Protein AF-A0AA37KB44-F1 (afdb_monomer_lite)

Structure (mmCIF, N/CA/C/O backbone):
data_AF-A0AA37KB44-F1
#
_entry.id   AF-A0AA37KB44-F1
#
loop_
_atom_site.group_PDB
_atom_site.id
_atom_site.type_symbol
_atom_site.label_atom_id
_atom_site.label_alt_id
_atom_site.label_comp_id
_atom_site.label_asym_id
_atom_site.label_entity_id
_atom_site.label_seq_id
_atom_site.pdbx_PDB_ins_code
_atom_site.Cartn_x
_atom_site.Cartn_y
_atom_site.Cartn_z
_atom_site.occupancy
_atom_site.B_iso_or_equiv
_atom_site.auth_seq_id
_atom_site.auth_comp_id
_atom_site.auth_asym_id
_atom_site.auth_atom_id
_atom_site.pdbx_PDB_model_num
ATOM 1 N N . MET A 1 1 ? -9.788 -6.651 15.308 1.00 43.28 1 MET A N 1
ATOM 2 C CA . MET A 1 1 ? -9.148 -7.715 16.126 1.00 43.28 1 MET A CA 1
ATOM 3 C C . MET A 1 1 ? -7.906 -7.152 16.813 1.00 43.28 1 MET A C 1
ATOM 5 O O . MET A 1 1 ? -7.557 -6.008 16.525 1.00 43.28 1 MET A O 1
ATOM 9 N N . ASP A 1 2 ? -7.249 -7.902 17.704 1.00 42.91 2 ASP A N 1
ATOM 10 C CA . ASP A 1 2 ? -5.861 -7.582 18.068 1.00 42.91 2 ASP A CA 1
ATOM 11 C C . ASP A 1 2 ? -4.986 -7.701 16.814 1.00 42.91 2 ASP A C 1
ATOM 13 O O . ASP A 1 2 ? -5.210 -8.581 15.979 1.00 42.91 2 ASP A O 1
ATOM 17 N N . LYS A 1 3 ? -4.033 -6.781 16.635 1.00 55.09 3 LYS A N 1
ATOM 18 C CA . LYS A 1 3 ? -3.150 -6.798 15.463 1.00 55.09 3 LYS A CA 1
ATOM 19 C C . LYS A 1 3 ? -2.154 -7.936 15.616 1.00 55.09 3 LYS A C 1
ATOM 21 O O . LYS A 1 3 ? -1.315 -7.883 16.513 1.00 55.09 3 LYS A O 1
ATOM 26 N N . LEU A 1 4 ? -2.217 -8.923 14.725 1.00 68.12 4 LEU A N 1
ATOM 27 C CA . LEU A 1 4 ? -1.163 -9.922 14.640 1.00 68.12 4 LEU A CA 1
ATOM 28 C C . LEU A 1 4 ? 0.017 -9.292 13.897 1.00 68.12 4 LEU A C 1
ATOM 30 O O . LEU A 1 4 ? -0.040 -9.094 12.680 1.00 68.12 4 LEU A O 1
ATOM 34 N N . ILE A 1 5 ? 1.051 -8.941 14.660 1.00 76.19 5 ILE A N 1
ATOM 35 C CA . ILE A 1 5 ? 2.381 -8.656 14.129 1.00 76.19 5 ILE A CA 1
ATOM 36 C C . ILE A 1 5 ? 3.133 -9.985 14.133 1.00 76.19 5 ILE A C 1
ATOM 38 O O . ILE A 1 5 ? 3.300 -10.601 15.185 1.00 76.19 5 ILE A O 1
ATOM 42 N N . GLU A 1 6 ? 3.547 -10.431 12.956 1.00 82.50 6 GLU A N 1
ATOM 43 C CA . GLU A 1 6 ? 4.347 -11.634 12.749 1.00 82.50 6 GLU A CA 1
ATOM 44 C C . GLU A 1 6 ? 5.679 -11.218 12.125 1.00 82.50 6 GLU A C 1
ATOM 46 O O . GLU A 1 6 ? 5.698 -10.560 11.088 1.00 82.50 6 GLU A O 1
ATOM 51 N N . THR A 1 7 ? 6.793 -11.605 12.745 1.00 86.19 7 THR A N 1
ATOM 52 C CA . THR A 1 7 ? 8.121 -11.487 12.134 1.00 86.19 7 THR A CA 1
ATOM 53 C C . THR A 1 7 ? 8.481 -12.838 11.532 1.00 86.19 7 THR A C 1
ATOM 55 O O . THR A 1 7 ? 8.666 -13.812 12.265 1.00 86.19 7 THR A O 1
ATOM 58 N N . ILE A 1 8 ? 8.564 -12.910 10.204 1.00 88.44 8 ILE A N 1
ATOM 59 C CA . ILE A 1 8 ? 8.942 -14.136 9.489 1.00 88.44 8 ILE A CA 1
ATOM 60 C C . ILE A 1 8 ? 10.458 -14.224 9.317 1.00 88.44 8 ILE A C 1
ATOM 62 O O . ILE A 1 8 ? 11.163 -13.219 9.281 1.00 88.44 8 ILE A O 1
ATOM 66 N N . ASN A 1 9 ? 10.986 -15.438 9.186 1.00 89.06 9 ASN A N 1
ATOM 67 C CA . ASN A 1 9 ? 12.394 -15.627 8.872 1.00 89.06 9 ASN A CA 1
ATOM 68 C C . ASN A 1 9 ? 12.677 -15.228 7.413 1.00 89.06 9 ASN A C 1
ATOM 70 O O . ASN A 1 9 ? 11.879 -15.519 6.523 1.00 89.06 9 ASN A O 1
ATOM 74 N N . ILE A 1 10 ? 13.846 -14.640 7.150 1.00 88.12 10 ILE A N 1
ATOM 75 C CA . ILE A 1 10 ? 14.289 -14.249 5.801 1.00 88.12 10 ILE A CA 1
ATOM 76 C C . ILE A 1 10 ? 14.230 -15.404 4.781 1.00 88.12 10 ILE A C 1
ATOM 78 O O . ILE A 1 10 ? 13.874 -15.189 3.628 1.00 88.12 10 ILE A O 1
ATOM 82 N N . ASN A 1 11 ? 14.459 -16.649 5.217 1.00 88.31 11 ASN A N 1
ATOM 83 C CA . ASN A 1 11 ? 14.375 -17.848 4.373 1.00 88.31 11 ASN A CA 1
ATOM 84 C C . ASN A 1 11 ? 12.933 -18.219 3.961 1.00 88.31 11 ASN A C 1
ATOM 86 O O . ASN A 1 11 ? 12.737 -19.120 3.152 1.00 88.31 11 ASN A O 1
ATOM 90 N N . GLN A 1 12 ? 11.914 -17.564 4.529 1.00 88.06 12 GLN A N 1
ATOM 91 C CA . GLN A 1 12 ? 10.510 -17.700 4.123 1.00 88.06 12 GLN A CA 1
ATOM 92 C C . GLN A 1 12 ? 10.119 -16.681 3.038 1.00 88.06 12 GLN A C 1
ATOM 94 O O . GLN A 1 12 ? 9.009 -16.757 2.504 1.00 88.06 12 GLN A O 1
ATOM 99 N N . ILE A 1 13 ? 11.006 -15.735 2.703 1.00 90.38 13 ILE A N 1
ATOM 100 C CA . ILE A 1 13 ? 10.805 -14.785 1.609 1.00 90.38 13 ILE A CA 1
ATOM 101 C C . ILE A 1 13 ? 11.057 -15.507 0.274 1.00 90.38 13 ILE A C 1
ATOM 103 O O . ILE A 1 13 ? 12.150 -16.034 0.059 1.00 90.38 13 ILE A O 1
ATOM 107 N N . PRO A 1 14 ? 10.092 -15.521 -0.664 1.00 90.06 14 PRO A N 1
ATOM 108 C CA . PRO A 1 14 ? 10.199 -16.282 -1.907 1.00 90.06 14 PRO A CA 1
ATOM 109 C C . PRO A 1 14 ? 11.023 -15.528 -2.968 1.00 90.06 14 PRO A C 1
ATOM 111 O O . PRO A 1 14 ? 10.517 -15.199 -4.041 1.00 90.06 14 PRO A O 1
ATOM 114 N N . PHE A 1 15 ? 12.293 -15.218 -2.684 1.00 91.62 15 PHE A N 1
ATOM 115 C CA . PHE A 1 15 ? 13.175 -14.533 -3.644 1.00 91.62 15 PHE A CA 1
ATOM 116 C C . PHE A 1 15 ? 13.353 -15.336 -4.946 1.00 91.62 15 PHE A C 1
ATOM 118 O O . PHE A 1 15 ? 13.380 -14.754 -6.026 1.00 91.62 15 PHE A O 1
ATOM 125 N N . GLU A 1 16 ? 13.350 -16.669 -4.863 1.00 87.56 16 GLU A N 1
ATOM 126 C CA . GLU A 1 16 ? 13.385 -17.595 -6.009 1.00 87.56 16 GLU A CA 1
ATOM 127 C C . GLU A 1 16 ? 12.223 -17.382 -7.004 1.00 87.56 16 GLU A C 1
ATOM 129 O O . GLU A 1 16 ? 12.352 -17.647 -8.201 1.00 87.56 16 GLU A O 1
ATOM 134 N N . ASP A 1 17 ? 11.065 -16.905 -6.532 1.00 86.00 17 ASP A N 1
ATOM 135 C CA . ASP A 1 17 ? 9.921 -16.575 -7.389 1.00 86.00 17 ASP A CA 1
ATOM 136 C C . ASP A 1 17 ? 10.133 -15.267 -8.155 1.00 86.00 17 ASP A C 1
ATOM 138 O O . ASP A 1 17 ? 9.644 -15.146 -9.279 1.00 86.00 17 ASP A O 1
ATOM 142 N N . ILE A 1 18 ? 10.852 -14.308 -7.566 1.00 87.00 18 ILE A N 1
ATOM 143 C CA . ILE A 1 18 ? 11.264 -13.068 -8.232 1.00 87.00 18 ILE A CA 1
ATOM 144 C C . ILE A 1 18 ? 12.369 -13.368 -9.246 1.00 87.00 18 ILE A C 1
ATOM 146 O O . ILE A 1 18 ? 12.231 -12.996 -10.410 1.00 87.00 18 ILE A O 1
ATOM 150 N N . GLU A 1 19 ? 13.394 -14.130 -8.866 1.00 91.88 19 GLU A N 1
ATOM 151 C CA . GLU A 1 19 ? 14.477 -14.531 -9.768 1.00 91.88 19 GLU A CA 1
ATOM 152 C C . GLU A 1 19 ? 13.938 -15.286 -10.989 1.00 91.88 19 GLU A C 1
ATOM 154 O O . GLU A 1 19 ? 14.220 -14.918 -12.128 1.00 91.88 19 GLU A O 1
ATOM 159 N N . ARG A 1 20 ? 13.049 -16.264 -10.781 1.00 89.88 20 ARG A N 1
ATOM 160 C CA . ARG A 1 20 ? 12.453 -17.050 -11.872 1.00 89.88 20 ARG A CA 1
ATOM 161 C C . ARG A 1 20 ? 11.514 -16.255 -12.787 1.00 89.88 20 ARG A C 1
ATOM 163 O O . ARG A 1 20 ? 11.376 -16.618 -13.953 1.00 89.88 20 ARG A O 1
ATOM 170 N N . LYS A 1 21 ? 10.822 -15.226 -12.281 1.00 86.06 21 LYS A N 1
ATOM 171 C CA . LYS A 1 21 ? 9.831 -14.445 -13.058 1.00 86.06 21 LYS A CA 1
ATOM 172 C C . LYS A 1 21 ? 10.397 -13.170 -13.679 1.00 86.06 21 LYS A C 1
ATOM 174 O O . LYS A 1 21 ? 9.857 -12.711 -14.678 1.00 86.06 21 LYS A O 1
ATOM 179 N N . MET A 1 22 ? 11.424 -12.586 -13.068 1.00 86.56 22 MET A N 1
ATOM 180 C CA . MET A 1 22 ? 11.964 -11.268 -13.418 1.00 86.56 22 MET A CA 1
ATOM 181 C C . MET A 1 22 ? 13.465 -11.294 -13.732 1.00 86.56 22 MET A C 1
ATOM 183 O O . MET A 1 22 ? 13.990 -10.301 -14.220 1.00 86.56 22 MET A O 1
ATOM 187 N N . GLY A 1 23 ? 14.177 -12.390 -13.453 1.00 90.50 23 GLY A N 1
ATOM 188 C CA . GLY A 1 23 ? 15.636 -12.450 -13.593 1.00 90.50 23 GLY A CA 1
ATOM 189 C C . GLY A 1 23 ? 16.397 -11.641 -12.536 1.00 90.50 23 GLY A C 1
ATOM 190 O O . GLY A 1 23 ? 17.580 -11.377 -12.721 1.00 90.50 23 GLY A O 1
ATOM 191 N N . VAL A 1 24 ? 15.728 -11.231 -11.451 1.00 92.06 24 VAL A N 1
ATOM 192 C CA . VAL A 1 24 ? 16.322 -10.455 -10.352 1.00 92.06 24 VAL A CA 1
ATOM 193 C C . VAL A 1 24 ? 16.743 -11.417 -9.229 1.00 92.06 24 VAL A C 1
ATOM 195 O O . VAL A 1 24 ? 15.866 -11.971 -8.565 1.00 92.06 24 VAL A O 1
ATOM 198 N N . PRO A 1 25 ? 18.047 -11.647 -9.000 1.00 93.44 25 PRO A N 1
ATOM 199 C CA . PRO A 1 25 ? 18.529 -12.574 -7.983 1.00 93.44 25 PRO A CA 1
ATOM 200 C C . PRO A 1 25 ? 18.308 -12.026 -6.560 1.00 93.44 25 PRO A C 1
ATOM 202 O O . PRO A 1 25 ? 18.218 -10.807 -6.373 1.00 93.44 25 PRO A O 1
ATOM 205 N N . PRO A 1 26 ? 18.316 -12.886 -5.521 1.00 93.19 26 PRO A N 1
ATOM 206 C CA . PRO A 1 26 ? 18.199 -12.459 -4.122 1.00 93.19 26 PRO A CA 1
ATOM 207 C C . PRO A 1 26 ? 19.225 -11.385 -3.717 1.00 93.19 26 PRO A C 1
ATOM 209 O O . PRO A 1 26 ? 18.925 -10.499 -2.917 1.00 93.19 26 PRO A O 1
ATOM 212 N N . SER A 1 27 ? 20.426 -11.414 -4.306 1.00 92.50 27 SER A N 1
ATOM 213 C CA . SER A 1 27 ? 21.495 -10.439 -4.059 1.00 92.50 27 SER A CA 1
ATOM 214 C C . SER A 1 27 ? 21.120 -8.993 -4.400 1.00 92.50 27 SER A C 1
ATOM 216 O O . SER A 1 27 ? 21.675 -8.088 -3.785 1.00 92.50 27 SER A O 1
ATOM 218 N N . ALA A 1 28 ? 20.158 -8.755 -5.301 1.00 90.88 28 ALA A N 1
ATOM 219 C CA . ALA A 1 28 ? 19.650 -7.412 -5.597 1.00 90.88 28 ALA A CA 1
ATOM 220 C C . ALA A 1 28 ? 18.953 -6.756 -4.390 1.00 90.88 28 ALA A C 1
ATOM 222 O O . ALA A 1 28 ? 18.891 -5.534 -4.301 1.00 90.88 28 ALA A O 1
ATOM 223 N N . PHE A 1 29 ? 18.448 -7.567 -3.456 1.00 91.62 29 PHE A N 1
ATOM 224 C CA . PHE A 1 29 ? 17.818 -7.123 -2.212 1.00 91.62 29 PHE A CA 1
ATOM 225 C C . PHE A 1 29 ? 18.811 -7.182 -1.048 1.00 91.62 29 PHE A C 1
ATOM 227 O O . PHE A 1 29 ? 18.963 -6.216 -0.308 1.00 91.62 29 PHE A O 1
ATOM 234 N N . LEU A 1 30 ? 19.516 -8.311 -0.919 1.00 90.69 30 LEU A N 1
ATOM 235 C CA . LEU A 1 30 ? 20.408 -8.602 0.209 1.00 90.69 30 LEU A CA 1
ATOM 236 C C . LEU A 1 30 ? 21.682 -7.746 0.223 1.00 90.69 30 LEU A C 1
ATOM 238 O O . LEU A 1 30 ? 22.234 -7.512 1.290 1.00 90.69 30 LEU A O 1
ATOM 242 N N . ASN A 1 31 ? 22.136 -7.268 -0.940 1.00 91.62 31 ASN A N 1
ATOM 243 C CA . ASN A 1 31 ? 23.339 -6.439 -1.068 1.00 91.62 31 ASN A CA 1
ATOM 244 C C . ASN A 1 31 ? 23.015 -4.981 -1.450 1.00 91.62 31 ASN A C 1
ATOM 246 O O . ASN A 1 31 ? 23.919 -4.229 -1.817 1.00 91.62 31 ASN A O 1
ATOM 250 N N . ALA A 1 32 ? 21.740 -4.582 -1.412 1.00 89.50 32 ALA A N 1
ATOM 251 C CA . ALA A 1 32 ? 21.341 -3.196 -1.635 1.00 89.50 32 ALA A CA 1
ATOM 252 C C . ALA A 1 32 ? 21.884 -2.276 -0.518 1.00 89.50 32 ALA A C 1
ATOM 254 O O . ALA A 1 32 ? 22.075 -2.746 0.610 1.00 89.50 32 ALA A O 1
ATOM 255 N N . PRO A 1 33 ? 22.085 -0.966 -0.781 1.00 87.25 33 PRO A N 1
ATOM 256 C CA . PRO A 1 33 ? 22.514 -0.008 0.244 1.00 87.25 33 PRO A CA 1
ATOM 257 C C . PRO A 1 33 ? 21.610 -0.000 1.485 1.00 87.25 33 PRO A C 1
ATOM 259 O O . PRO A 1 33 ? 22.115 0.047 2.602 1.00 87.25 33 PRO A O 1
ATOM 262 N N . ASP A 1 34 ? 20.298 -0.143 1.274 1.00 89.31 34 ASP A N 1
ATOM 263 C CA . ASP A 1 34 ? 19.263 -0.155 2.315 1.00 89.31 34 ASP A CA 1
ATOM 264 C C . ASP A 1 34 ? 18.783 -1.592 2.634 1.00 89.31 34 ASP A C 1
ATOM 266 O O . ASP A 1 34 ? 17.613 -1.817 2.941 1.00 89.31 34 ASP A O 1
ATOM 270 N N . SER A 1 35 ? 19.651 -2.601 2.484 1.00 91.12 35 SER A N 1
ATOM 271 C CA . SER A 1 35 ? 19.289 -4.030 2.591 1.00 91.12 35 SER A CA 1
ATOM 272 C C . SER A 1 35 ? 18.639 -4.411 3.926 1.00 91.12 35 SER A C 1
ATOM 274 O O . SER A 1 35 ? 17.636 -5.119 3.917 1.00 91.12 35 SER A O 1
ATOM 276 N N . GLU A 1 36 ? 19.140 -3.909 5.056 1.00 89.31 36 GLU A N 1
ATOM 277 C CA . GLU A 1 36 ? 18.536 -4.141 6.379 1.00 89.31 36 GLU A CA 1
ATOM 278 C C . GLU A 1 36 ? 17.092 -3.603 6.450 1.00 89.31 36 GLU A C 1
ATOM 280 O O . GLU A 1 36 ? 16.179 -4.332 6.839 1.00 89.31 36 GLU A O 1
ATOM 285 N N . ASP A 1 37 ? 16.855 -2.374 5.976 1.00 87.56 37 ASP A N 1
ATOM 286 C CA . ASP A 1 37 ? 15.520 -1.757 5.933 1.00 87.56 37 ASP A CA 1
ATOM 287 C C . ASP A 1 37 ? 14.586 -2.482 4.946 1.00 87.56 37 ASP A C 1
ATOM 289 O O . ASP A 1 37 ? 13.387 -2.615 5.193 1.00 87.56 37 ASP A O 1
ATOM 293 N N . ILE A 1 38 ? 15.120 -2.990 3.828 1.00 90.69 38 ILE A N 1
ATOM 294 C CA . ILE A 1 38 ? 14.394 -3.849 2.880 1.00 90.69 38 ILE A CA 1
ATOM 295 C C . ILE A 1 38 ? 13.983 -5.168 3.551 1.00 90.69 38 ILE A C 1
ATOM 297 O O . ILE A 1 38 ? 12.855 -5.622 3.356 1.00 90.69 38 ILE A O 1
ATOM 301 N N . ILE A 1 39 ? 14.861 -5.792 4.340 1.00 92.12 39 ILE A N 1
ATOM 302 C CA . ILE A 1 39 ? 14.565 -7.059 5.016 1.00 92.12 39 ILE A CA 1
ATOM 303 C C . ILE A 1 39 ? 13.601 -6.871 6.187 1.00 92.12 39 ILE A C 1
ATOM 305 O O . ILE A 1 39 ? 12.665 -7.666 6.289 1.00 92.12 39 ILE A O 1
ATOM 309 N N . ASP A 1 40 ? 13.720 -5.827 7.011 1.00 87.94 40 ASP A N 1
ATOM 310 C CA . ASP A 1 40 ? 12.699 -5.531 8.032 1.00 87.94 40 ASP A CA 1
ATOM 311 C C . ASP A 1 40 ? 11.334 -5.258 7.375 1.00 87.94 40 ASP A C 1
ATOM 313 O O . ASP A 1 40 ? 10.323 -5.867 7.737 1.00 87.94 40 ASP A O 1
ATOM 317 N N . ALA A 1 41 ? 11.314 -4.455 6.306 1.00 86.88 41 ALA A N 1
ATOM 318 C CA . ALA A 1 41 ? 10.097 -4.133 5.566 1.00 86.88 41 ALA A CA 1
ATOM 319 C C . ALA A 1 41 ? 9.372 -5.349 4.963 1.00 86.88 41 ALA A C 1
ATOM 321 O O . ALA A 1 41 ? 8.147 -5.311 4.800 1.00 86.88 41 ALA A O 1
ATOM 322 N N . LEU A 1 42 ? 10.103 -6.416 4.620 1.00 90.00 42 LEU A N 1
ATOM 323 C CA . LEU A 1 42 ? 9.549 -7.669 4.098 1.00 90.00 42 LEU A CA 1
ATOM 324 C C . LEU A 1 42 ? 9.239 -8.685 5.212 1.00 90.00 42 LEU A C 1
ATOM 326 O O . LEU A 1 42 ? 8.233 -9.388 5.119 1.00 90.00 42 LEU A O 1
ATOM 330 N N . THR A 1 43 ? 10.066 -8.772 6.258 1.00 89.94 43 THR A N 1
ATOM 331 C CA . THR A 1 43 ? 9.906 -9.767 7.336 1.00 89.94 43 THR A CA 1
ATOM 332 C C . THR A 1 43 ? 8.871 -9.378 8.390 1.00 89.94 43 THR A C 1
ATOM 334 O O . THR A 1 43 ? 8.259 -10.271 8.977 1.00 89.94 43 THR A O 1
ATOM 337 N N . THR A 1 44 ? 8.617 -8.086 8.607 1.00 85.75 44 THR A N 1
ATOM 338 C CA . THR A 1 44 ? 7.603 -7.605 9.553 1.00 85.75 44 THR A CA 1
ATOM 339 C C . THR A 1 44 ? 6.225 -7.537 8.883 1.00 85.75 44 THR A C 1
ATOM 341 O O . THR A 1 44 ? 5.899 -6.610 8.136 1.00 85.75 44 THR A O 1
ATOM 344 N N . LEU A 1 45 ? 5.378 -8.532 9.164 1.00 80.38 45 LEU A N 1
ATOM 345 C CA . LEU A 1 45 ? 4.013 -8.641 8.651 1.00 80.38 45 LEU A CA 1
ATOM 346 C C . LEU A 1 45 ? 2.988 -8.127 9.666 1.00 80.38 45 LEU A C 1
ATOM 348 O O . LEU A 1 45 ? 2.928 -8.587 10.802 1.00 80.38 45 LEU A O 1
ATOM 352 N N . THR A 1 46 ? 2.096 -7.239 9.230 1.00 70.31 46 THR A N 1
ATOM 353 C CA . THR A 1 46 ? 0.869 -6.886 9.959 1.00 70.31 46 THR A CA 1
ATOM 354 C C . THR A 1 46 ? -0.318 -7.553 9.271 1.00 70.31 46 THR A C 1
ATOM 356 O O . THR A 1 46 ? -0.588 -7.290 8.100 1.00 70.31 46 THR A O 1
ATOM 359 N N . ASN A 1 47 ? -1.031 -8.436 9.979 1.00 74.12 47 ASN A N 1
ATOM 360 C CA . ASN A 1 47 ? -2.162 -9.207 9.438 1.00 74.12 47 ASN A CA 1
ATOM 361 C C . ASN A 1 47 ? -1.823 -9.929 8.107 1.00 74.12 47 ASN A C 1
ATOM 363 O O . ASN A 1 47 ? -2.620 -9.938 7.165 1.00 74.12 47 ASN A O 1
ATOM 367 N N . GLY A 1 48 ? -0.616 -10.501 8.009 1.00 74.50 48 GLY A N 1
ATOM 368 C CA . GLY A 1 48 ? -0.145 -11.229 6.825 1.00 74.50 48 GLY A CA 1
ATOM 369 C C . GLY A 1 48 ? 0.265 -10.357 5.628 1.00 74.50 48 GLY A C 1
ATOM 370 O O . GLY A 1 48 ? 0.335 -10.873 4.512 1.00 74.50 48 GLY A O 1
ATOM 371 N N . ARG A 1 49 ? 0.513 -9.053 5.816 1.00 78.69 49 ARG A N 1
ATOM 372 C CA . ARG A 1 49 ? 1.053 -8.142 4.787 1.00 78.69 49 ARG A CA 1
ATOM 373 C C . ARG A 1 49 ? 2.255 -7.365 5.321 1.00 78.69 49 ARG A C 1
ATOM 375 O O . ARG A 1 49 ? 2.200 -6.864 6.441 1.00 78.69 49 ARG A O 1
ATOM 382 N N . SER A 1 50 ? 3.309 -7.250 4.521 1.00 81.50 50 SER A N 1
ATOM 383 C CA . SER A 1 50 ? 4.492 -6.445 4.838 1.00 81.50 50 SER A CA 1
ATOM 384 C C . SER A 1 50 ? 4.284 -4.982 4.429 1.00 81.50 50 SER A C 1
ATOM 386 O O . SER A 1 50 ? 3.324 -4.652 3.720 1.00 81.50 50 SER A O 1
ATOM 388 N N . CYS A 1 51 ? 5.169 -4.089 4.870 1.00 74.81 51 CYS A N 1
ATOM 389 C CA . CYS A 1 51 ? 5.167 -2.709 4.392 1.00 74.81 51 CYS A CA 1
ATOM 390 C C . CYS A 1 51 ? 5.855 -2.595 3.015 1.00 74.81 51 CYS A C 1
ATOM 392 O O . CYS A 1 51 ? 6.397 -3.573 2.495 1.00 74.81 51 CYS A O 1
ATOM 394 N N . LEU A 1 52 ? 5.792 -1.413 2.391 1.00 81.44 52 LEU A N 1
ATOM 395 C CA . LEU A 1 52 ? 6.611 -1.140 1.209 1.00 81.44 52 LEU A CA 1
ATOM 396 C C . LEU A 1 52 ? 8.078 -0.980 1.615 1.00 81.44 52 LEU A C 1
ATOM 398 O O . LEU A 1 52 ? 8.387 -0.160 2.478 1.00 81.44 52 LEU A O 1
ATOM 402 N N . THR A 1 53 ? 8.968 -1.687 0.924 1.00 88.19 53 THR A N 1
ATOM 403 C CA . THR A 1 53 ? 10.417 -1.489 1.039 1.00 88.19 53 THR A CA 1
ATOM 404 C C . THR A 1 53 ? 10.843 -0.065 0.643 1.00 88.19 53 THR A C 1
ATOM 406 O O . THR A 1 53 ? 10.126 0.627 -0.099 1.00 88.19 53 THR A O 1
ATOM 409 N N . PRO A 1 54 ? 12.072 0.343 1.012 1.00 86.44 54 PRO A N 1
ATOM 410 C CA . PRO A 1 54 ? 12.852 1.319 0.253 1.00 86.44 54 PRO A CA 1
ATOM 411 C C . PRO A 1 54 ? 12.869 1.030 -1.261 1.00 86.44 54 PRO A C 1
ATOM 413 O O . PRO A 1 54 ? 12.468 -0.043 -1.726 1.00 86.44 54 PRO A O 1
ATOM 416 N N . GLN A 1 55 ? 13.310 2.011 -2.052 1.00 88.56 55 GLN A N 1
ATOM 417 C CA . GLN A 1 55 ? 13.460 1.826 -3.496 1.00 88.56 55 GLN A CA 1
ATOM 418 C C . GLN A 1 55 ? 14.682 0.947 -3.777 1.00 88.56 55 GLN A C 1
ATOM 420 O O . GLN A 1 55 ? 15.797 1.301 -3.413 1.00 88.56 55 GLN A O 1
ATOM 425 N N . VAL A 1 56 ? 14.474 -0.172 -4.462 1.00 89.50 56 VAL A N 1
ATOM 426 C CA . VAL A 1 56 ? 15.548 -1.030 -4.968 1.00 89.50 56 VAL A CA 1
ATOM 427 C C . VAL A 1 56 ? 15.929 -0.537 -6.364 1.00 89.50 56 VAL A C 1
ATOM 429 O O . VAL A 1 56 ? 15.042 -0.364 -7.207 1.00 89.50 56 VAL A O 1
ATOM 432 N N . ASP A 1 57 ? 17.221 -0.297 -6.612 1.00 89.81 57 ASP A N 1
ATOM 433 C CA . ASP A 1 57 ? 17.736 -0.059 -7.966 1.00 89.81 57 ASP A CA 1
ATOM 434 C C . ASP A 1 57 ? 17.873 -1.399 -8.691 1.00 89.81 57 ASP A C 1
ATOM 436 O O . ASP A 1 57 ? 18.500 -2.342 -8.211 1.00 89.81 57 ASP A O 1
ATOM 440 N N . LEU A 1 58 ? 17.230 -1.472 -9.845 1.00 91.19 58 LEU A N 1
ATOM 441 C CA . LEU A 1 58 ? 17.124 -2.632 -10.711 1.00 91.19 58 LEU A CA 1
ATOM 442 C C . LEU A 1 58 ? 17.551 -2.275 -12.143 1.00 91.19 58 LEU A C 1
ATOM 444 O O . LEU A 1 58 ? 17.212 -2.997 -13.076 1.00 91.19 58 LEU A O 1
ATOM 448 N N . GLY A 1 59 ? 18.296 -1.177 -12.331 1.00 87.12 59 GLY A N 1
ATOM 449 C CA . GLY A 1 59 ? 18.755 -0.711 -13.645 1.00 87.12 59 GLY A CA 1
ATOM 450 C C . GLY A 1 59 ? 19.613 -1.713 -14.427 1.00 87.12 59 GLY A C 1
ATOM 451 O O . GLY A 1 59 ? 19.672 -1.620 -15.651 1.00 87.12 59 GLY A O 1
ATOM 452 N N . ASP A 1 60 ? 20.220 -2.688 -13.745 1.00 89.50 60 ASP A N 1
ATOM 453 C CA . ASP A 1 60 ? 20.973 -3.789 -14.361 1.00 89.50 60 ASP A CA 1
ATOM 454 C C . ASP A 1 60 ? 20.069 -4.901 -14.943 1.00 89.50 60 ASP A C 1
ATOM 456 O O . ASP A 1 60 ? 20.550 -5.787 -15.653 1.00 89.50 60 ASP A O 1
ATOM 460 N N . TYR A 1 61 ? 18.757 -4.866 -14.676 1.00 89.50 61 TYR A N 1
ATOM 461 C CA . TYR A 1 61 ? 17.783 -5.876 -15.098 1.00 89.50 61 TYR A CA 1
ATOM 462 C C . TYR A 1 61 ? 16.807 -5.310 -16.138 1.00 89.50 61 TYR A C 1
ATOM 464 O O . TYR A 1 61 ? 16.265 -4.213 -16.002 1.00 89.50 61 TYR A O 1
ATOM 472 N N . ASN A 1 62 ? 16.521 -6.085 -17.188 1.00 86.62 62 ASN A N 1
ATOM 473 C CA . ASN A 1 62 ? 15.656 -5.649 -18.288 1.00 86.62 62 ASN A CA 1
ATOM 474 C C . ASN A 1 62 ? 14.156 -5.769 -17.939 1.00 86.62 62 ASN A C 1
ATOM 476 O O . ASN A 1 62 ? 13.453 -6.638 -18.453 1.00 86.62 62 ASN A O 1
ATOM 480 N N . LEU A 1 63 ? 13.682 -4.908 -17.034 1.00 82.81 63 LEU A N 1
ATOM 481 C CA . LEU A 1 63 ? 12.323 -4.940 -16.466 1.00 82.81 63 LEU A CA 1
ATOM 482 C C . LEU A 1 63 ? 11.374 -3.873 -17.034 1.00 82.81 63 LEU A C 1
ATOM 484 O O . LEU A 1 63 ? 10.187 -3.862 -16.713 1.00 82.81 63 LEU A O 1
ATOM 488 N N . GLY A 1 64 ? 11.894 -2.940 -17.834 1.00 80.25 64 GLY A N 1
ATOM 489 C CA . GLY A 1 64 ? 11.162 -1.753 -18.294 1.00 80.25 64 GLY A CA 1
ATOM 490 C C . GLY A 1 64 ? 11.052 -0.626 -17.257 1.00 80.25 64 GLY A C 1
ATOM 491 O O . GLY A 1 64 ? 10.528 0.431 -17.577 1.00 80.25 64 GLY A O 1
ATOM 492 N N . PHE A 1 65 ? 11.575 -0.809 -16.042 1.00 82.00 65 PHE A N 1
ATOM 493 C CA . PHE A 1 65 ? 11.676 0.219 -15.003 1.00 82.00 65 PHE A CA 1
ATOM 494 C C . PHE A 1 65 ? 13.020 0.096 -14.282 1.00 82.00 65 PHE A C 1
ATOM 496 O O . PHE A 1 65 ? 13.514 -1.012 -14.086 1.00 82.00 65 PHE A O 1
ATOM 503 N N . ARG A 1 66 ? 13.607 1.230 -13.873 1.00 86.88 66 ARG A N 1
ATOM 504 C CA . ARG A 1 66 ? 14.875 1.235 -13.127 1.00 86.88 66 ARG A CA 1
ATOM 505 C C . ARG A 1 66 ? 14.681 0.962 -11.641 1.00 86.88 66 ARG A C 1
ATOM 507 O O . ARG A 1 66 ? 15.456 0.220 -11.063 1.00 86.88 66 ARG A O 1
ATOM 514 N N . TYR A 1 67 ? 13.684 1.575 -11.018 1.00 87.81 67 TYR A N 1
ATOM 515 C CA . TYR A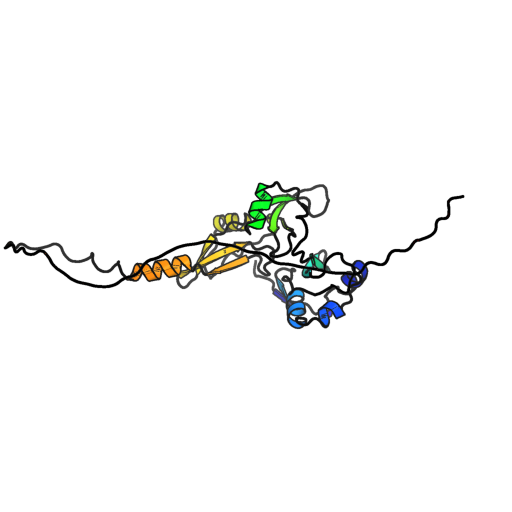 1 67 ? 13.479 1.499 -9.574 1.00 87.81 67 TYR A CA 1
ATOM 516 C C . TYR A 1 67 ? 12.178 0.759 -9.267 1.00 87.81 67 TYR A C 1
ATOM 518 O O . TYR A 1 67 ? 11.215 0.845 -10.030 1.00 87.81 67 TYR A O 1
ATOM 526 N N . ALA A 1 68 ? 12.109 0.058 -8.137 1.00 87.12 68 ALA A N 1
ATOM 527 C CA . ALA A 1 68 ? 10.853 -0.494 -7.632 1.00 87.12 68 ALA A CA 1
ATOM 528 C C . ALA A 1 68 ? 10.826 -0.554 -6.104 1.00 87.12 68 ALA A C 1
ATOM 530 O O . ALA A 1 68 ? 11.862 -0.668 -5.454 1.00 87.12 68 ALA A O 1
ATOM 531 N N . ARG A 1 69 ? 9.623 -0.513 -5.531 1.00 87.94 69 ARG A N 1
ATOM 532 C CA . ARG A 1 69 ? 9.370 -0.945 -4.150 1.00 87.94 69 ARG A CA 1
ATOM 533 C C . ARG A 1 69 ? 8.710 -2.318 -4.167 1.00 87.94 69 ARG A C 1
ATOM 535 O O . ARG A 1 69 ? 8.076 -2.701 -5.151 1.00 87.94 69 ARG A O 1
ATOM 542 N N . PHE A 1 70 ? 8.824 -3.046 -3.069 1.00 87.88 70 PHE A N 1
ATOM 543 C CA . PHE A 1 70 ? 8.287 -4.392 -2.916 1.00 87.88 70 PHE A CA 1
ATOM 544 C C . PHE A 1 70 ? 7.444 -4.478 -1.648 1.00 87.88 70 PHE A C 1
ATOM 546 O O . PHE A 1 70 ? 7.648 -3.715 -0.709 1.00 87.88 70 PHE A O 1
ATOM 553 N N . SER A 1 71 ? 6.496 -5.408 -1.615 1.00 86.81 71 SER A N 1
ATOM 554 C CA . SER A 1 71 ? 5.880 -5.862 -0.366 1.00 86.81 71 SER A CA 1
ATOM 555 C C . SER A 1 71 ? 5.488 -7.333 -0.462 1.00 86.81 71 SER A C 1
ATOM 557 O O . SER A 1 71 ? 5.237 -7.846 -1.555 1.00 86.81 71 SER A O 1
ATOM 559 N N . LEU A 1 72 ? 5.429 -8.024 0.675 1.00 87.25 72 LEU A N 1
ATOM 560 C CA . LEU A 1 72 ? 4.908 -9.386 0.769 1.00 87.25 72 LEU A CA 1
ATOM 561 C C . LEU A 1 72 ? 3.452 -9.384 1.222 1.00 87.25 72 LEU A C 1
ATOM 563 O O . LEU A 1 72 ? 3.008 -8.544 2.004 1.00 87.25 72 LEU A O 1
ATOM 567 N N . TYR A 1 73 ? 2.705 -10.374 0.753 1.00 80.44 73 TYR A N 1
ATOM 568 C CA . TYR A 1 73 ? 1.386 -10.700 1.276 1.00 80.44 73 TYR A CA 1
ATOM 569 C C . TYR A 1 73 ? 1.194 -12.215 1.327 1.00 80.44 73 TYR A C 1
ATOM 571 O O . TYR A 1 73 ? 1.670 -12.944 0.455 1.00 80.44 73 TYR A O 1
ATOM 579 N N . ALA A 1 74 ? 0.488 -12.693 2.346 1.00 80.75 74 ALA A N 1
ATOM 580 C CA . ALA A 1 74 ? 0.069 -14.081 2.445 1.00 80.75 74 ALA A CA 1
ATOM 581 C C . ALA A 1 74 ? -1.107 -14.356 1.490 1.00 80.75 74 ALA A C 1
ATOM 583 O O . ALA A 1 74 ? -2.136 -13.677 1.538 1.00 80.75 74 ALA A O 1
ATOM 584 N N . LYS A 1 75 ? -0.983 -15.387 0.650 1.00 77.62 75 LYS A N 1
ATOM 585 C CA . LYS A 1 75 ? -2.077 -15.965 -0.140 1.00 77.62 75 LYS A CA 1
ATOM 586 C C . LYS A 1 75 ? -1.981 -17.487 -0.095 1.00 77.62 75 LYS A C 1
ATOM 588 O O . LYS A 1 75 ? -0.939 -18.058 -0.398 1.00 77.62 75 LYS A O 1
ATOM 593 N N . ASN A 1 76 ? -3.072 -18.151 0.288 1.00 78.81 76 ASN A N 1
ATOM 594 C CA . ASN A 1 76 ? -3.192 -19.617 0.321 1.00 78.81 76 ASN A CA 1
ATOM 595 C C . ASN A 1 76 ? -2.039 -20.329 1.067 1.00 78.81 76 ASN A C 1
ATOM 597 O O . ASN A 1 76 ? -1.508 -21.333 0.595 1.00 78.81 76 ASN A O 1
ATOM 601 N N . GLY A 1 77 ? -1.624 -19.787 2.220 1.00 79.12 77 GLY A N 1
ATOM 602 C CA . GLY A 1 77 ? -0.542 -20.350 3.041 1.00 79.12 77 GLY A CA 1
ATOM 603 C C . GLY A 1 77 ? 0.875 -20.145 2.488 1.00 79.12 77 GLY A C 1
ATOM 604 O O . GLY A 1 77 ? 1.803 -20.799 2.953 1.00 79.12 77 GLY A O 1
ATOM 605 N N . ARG A 1 78 ? 1.058 -19.264 1.497 1.00 83.88 78 ARG A N 1
ATOM 606 C CA . ARG A 1 78 ? 2.366 -18.872 0.954 1.00 83.88 78 ARG A CA 1
ATOM 607 C C . ARG A 1 78 ? 2.517 -17.359 0.975 1.00 83.88 78 ARG A C 1
ATOM 609 O O . ARG A 1 78 ? 1.544 -16.644 0.742 1.00 83.88 78 ARG A O 1
ATOM 616 N N . TYR A 1 79 ? 3.734 -16.873 1.181 1.00 86.50 79 TYR A N 1
ATOM 617 C CA . TYR A 1 79 ? 4.051 -15.476 0.904 1.00 86.50 79 TYR A CA 1
ATOM 618 C C . TYR A 1 79 ? 4.213 -15.264 -0.601 1.00 86.50 79 TYR A C 1
ATOM 620 O O . TYR A 1 79 ? 4.628 -16.160 -1.334 1.00 86.50 79 TYR A O 1
ATOM 628 N N . CYS A 1 80 ? 3.818 -14.089 -1.071 1.00 83.62 80 CYS A N 1
ATOM 629 C CA . CYS A 1 80 ? 3.888 -13.673 -2.463 1.00 83.62 80 CYS A CA 1
ATOM 630 C C . CYS A 1 80 ? 4.419 -12.244 -2.517 1.00 83.62 80 CYS A C 1
ATOM 632 O O . CYS A 1 80 ? 3.933 -11.381 -1.786 1.00 83.62 80 CYS A O 1
ATOM 634 N N . PHE A 1 81 ? 5.372 -11.980 -3.408 1.00 84.62 81 PHE A N 1
ATOM 635 C CA . PHE A 1 81 ? 5.776 -10.611 -3.708 1.00 84.62 81 PHE A CA 1
ATOM 636 C C . PHE A 1 81 ? 4.689 -9.870 -4.486 1.00 84.62 81 PHE A C 1
ATOM 638 O O . PHE A 1 81 ? 4.072 -10.404 -5.412 1.00 84.62 81 PHE A O 1
ATOM 645 N N . ARG A 1 82 ? 4.515 -8.599 -4.136 1.00 83.38 82 ARG A N 1
ATOM 646 C CA . ARG A 1 82 ? 3.948 -7.562 -4.987 1.00 83.38 82 ARG A CA 1
ATOM 647 C C . ARG A 1 82 ? 5.074 -6.600 -5.352 1.00 83.38 82 ARG A C 1
ATOM 649 O O . ARG A 1 82 ? 5.813 -6.149 -4.479 1.00 83.38 82 ARG A O 1
ATOM 656 N N . VAL A 1 83 ? 5.199 -6.326 -6.644 1.00 85.38 83 VAL A N 1
ATOM 657 C CA . VAL A 1 83 ? 6.190 -5.407 -7.209 1.00 85.38 83 VAL A CA 1
ATOM 658 C C . VAL A 1 83 ? 5.483 -4.098 -7.511 1.00 85.38 83 VAL A C 1
ATOM 660 O O . VAL A 1 83 ? 4.397 -4.109 -8.086 1.00 85.38 83 VAL A O 1
ATOM 663 N N . HIS A 1 84 ? 6.096 -2.985 -7.128 1.00 81.31 84 HIS A N 1
ATOM 664 C CA . HIS A 1 84 ? 5.557 -1.641 -7.303 1.00 81.31 84 HIS A CA 1
ATOM 665 C C . HIS A 1 84 ? 6.605 -0.814 -8.062 1.00 81.31 84 HIS A C 1
ATOM 667 O O . HIS A 1 84 ? 7.457 -0.184 -7.426 1.00 81.31 84 HIS A O 1
ATOM 673 N N . PRO A 1 85 ? 6.614 -0.869 -9.409 1.00 80.50 85 PRO A N 1
ATOM 674 C CA . PRO A 1 85 ? 7.550 -0.110 -10.231 1.00 80.50 85 PRO A CA 1
ATOM 675 C C . PRO A 1 85 ? 7.511 1.378 -9.888 1.00 80.50 85 PRO A C 1
ATOM 677 O O . PRO A 1 85 ? 6.451 1.998 -9.884 1.00 80.50 85 PRO A O 1
ATOM 680 N N . VAL A 1 86 ? 8.671 1.962 -9.614 1.00 77.31 86 VAL A N 1
ATOM 681 C CA . VAL A 1 86 ? 8.824 3.406 -9.448 1.00 77.31 86 VAL A CA 1
ATOM 682 C C . VAL A 1 86 ? 9.037 3.984 -10.835 1.00 77.31 86 VAL A C 1
ATOM 684 O O . VAL A 1 86 ? 10.094 3.834 -11.450 1.00 77.31 86 VAL A O 1
ATOM 687 N N . ARG A 1 87 ? 7.977 4.605 -11.339 1.00 68.62 87 ARG A N 1
ATOM 688 C CA . ARG A 1 87 ? 7.907 5.188 -12.670 1.00 68.62 87 ARG A CA 1
ATOM 689 C C . ARG A 1 87 ? 7.705 6.687 -12.533 1.00 68.62 87 ARG A C 1
ATOM 691 O O . ARG A 1 87 ? 6.584 7.181 -12.603 1.00 68.62 87 ARG A O 1
ATOM 698 N N . ASP A 1 88 ? 8.805 7.411 -12.355 1.00 58.66 88 ASP A N 1
ATOM 699 C CA . ASP A 1 88 ? 8.789 8.874 -12.213 1.00 58.66 88 ASP A CA 1
ATOM 700 C C . ASP A 1 88 ? 8.303 9.603 -13.487 1.00 58.66 88 ASP A C 1
ATOM 702 O O . ASP A 1 88 ? 8.079 10.813 -13.456 1.00 58.66 88 ASP A O 1
ATOM 706 N N . GLN A 1 89 ? 8.177 8.891 -14.619 1.00 53.53 89 GLN A N 1
ATOM 707 C CA . GLN A 1 89 ? 7.931 9.464 -15.951 1.00 53.53 89 GLN A CA 1
ATOM 708 C C . GLN A 1 89 ? 6.967 8.662 -16.855 1.00 53.53 89 GLN A C 1
ATOM 710 O O . GLN A 1 89 ? 6.761 9.072 -17.995 1.00 53.53 89 GLN A O 1
ATOM 715 N N . GLU A 1 90 ? 6.374 7.543 -16.414 1.00 58.31 90 GLU A N 1
ATOM 716 C CA . GLU A 1 90 ? 5.445 6.784 -17.280 1.00 58.31 90 GLU A CA 1
ATOM 717 C C . GLU A 1 90 ? 4.004 7.309 -17.244 1.00 58.31 90 GLU A C 1
ATOM 719 O O . GLU A 1 90 ? 3.547 7.880 -16.251 1.00 58.31 90 GLU A O 1
ATOM 724 N N . GLU A 1 91 ? 3.272 7.048 -18.328 1.00 69.50 91 GLU A N 1
ATOM 725 C CA . GLU A 1 91 ? 1.837 7.298 -18.437 1.00 69.50 91 GLU A CA 1
ATOM 726 C C . GLU A 1 91 ? 1.030 6.527 -17.377 1.00 69.50 91 GLU A C 1
ATOM 728 O O . GLU A 1 91 ? 1.383 5.429 -16.944 1.00 69.50 91 GLU A O 1
ATOM 733 N N . PHE A 1 92 ? -0.100 7.106 -16.973 1.00 79.25 92 PHE A N 1
ATOM 734 C CA . PHE A 1 92 ? -1.035 6.489 -16.037 1.00 79.25 92 PHE A CA 1
ATOM 735 C C . PHE A 1 92 ? -1.708 5.258 -16.672 1.00 79.25 92 PHE A C 1
ATOM 737 O O . PHE A 1 92 ? -2.617 5.385 -17.495 1.00 79.25 92 PHE A O 1
ATOM 744 N N . VAL A 1 93 ? -1.288 4.053 -16.275 1.00 82.81 93 VAL A N 1
ATOM 745 C CA . VAL A 1 93 ? -1.905 2.796 -16.728 1.00 82.81 93 VAL A CA 1
ATOM 746 C C . VAL A 1 93 ? -3.222 2.588 -15.985 1.00 82.81 93 VAL A C 1
ATOM 748 O O . VAL A 1 93 ? -3.232 2.307 -14.792 1.00 82.81 93 VAL A O 1
ATOM 751 N N . ASN A 1 94 ? -4.352 2.743 -16.670 1.00 86.62 94 ASN A N 1
ATOM 752 C CA . ASN A 1 94 ? -5.676 2.742 -16.047 1.00 86.62 94 ASN A CA 1
ATOM 753 C C . ASN A 1 94 ? -6.234 1.321 -15.804 1.00 86.62 94 ASN A C 1
ATOM 755 O O . ASN A 1 94 ? -7.178 0.895 -16.471 1.00 86.62 94 ASN A O 1
ATOM 759 N N . GLU A 1 95 ? -5.650 0.586 -14.853 1.00 84.94 95 GLU A N 1
ATOM 760 C CA . GLU A 1 95 ? -6.001 -0.813 -14.542 1.00 84.94 95 GLU A CA 1
ATOM 761 C C . GLU A 1 95 ? -7.474 -0.997 -14.135 1.00 84.94 95 GLU A C 1
ATOM 763 O O . GLU A 1 95 ? -8.081 -2.025 -14.432 1.00 84.94 95 GLU A O 1
ATOM 768 N N . PHE A 1 96 ? -8.068 0.010 -13.485 1.00 89.00 96 PHE A N 1
ATOM 769 C CA . PHE A 1 96 ? -9.419 -0.061 -12.913 1.00 89.00 96 PHE A CA 1
ATOM 770 C C . PHE A 1 96 ? -10.498 0.685 -13.719 1.00 89.00 96 PHE A C 1
ATOM 772 O O . PHE A 1 96 ? -11.600 0.903 -13.210 1.00 89.00 96 PHE A O 1
ATOM 779 N N . ASN A 1 97 ? -10.204 1.065 -14.972 1.00 90.81 97 ASN A N 1
ATOM 780 C CA . ASN A 1 97 ? -11.116 1.793 -15.868 1.00 90.81 97 ASN A CA 1
ATOM 781 C C . ASN A 1 97 ? -11.753 3.031 -15.195 1.00 90.81 97 ASN A C 1
ATOM 783 O O . ASN A 1 97 ? -12.975 3.206 -15.126 1.00 90.81 97 ASN A O 1
ATOM 787 N N . LEU A 1 98 ? -10.878 3.853 -14.625 1.00 92.56 98 LEU A N 1
ATOM 788 C CA . LEU A 1 98 ? -11.190 5.073 -13.899 1.00 92.56 98 LEU A CA 1
ATOM 789 C C . LEU A 1 98 ? -11.480 6.235 -14.854 1.00 92.56 98 LEU A C 1
ATOM 791 O O . LEU A 1 98 ? -10.862 6.339 -15.915 1.00 92.56 98 LEU A O 1
ATOM 795 N N . ASP A 1 99 ? -12.393 7.123 -14.472 1.00 94.00 99 ASP A N 1
ATOM 796 C CA . ASP A 1 99 ? -12.653 8.359 -15.209 1.00 94.00 99 ASP A CA 1
ATOM 797 C C . ASP A 1 99 ? -11.638 9.467 -14.865 1.00 94.00 99 ASP A C 1
ATOM 799 O O . ASP A 1 99 ? -10.896 9.394 -13.885 1.00 94.00 99 ASP A O 1
ATOM 803 N N . ALA A 1 100 ? -11.595 10.529 -15.674 1.00 93.81 100 ALA A N 1
ATOM 804 C CA . ALA A 1 100 ? -10.619 11.607 -15.505 1.00 93.81 100 ALA A CA 1
ATOM 805 C C . ALA A 1 100 ? -10.687 12.306 -14.129 1.00 93.81 100 ALA A C 1
ATOM 807 O O . ALA A 1 100 ? -9.664 12.777 -13.635 1.00 93.81 100 ALA A O 1
ATOM 808 N N . ARG A 1 101 ? -11.864 12.359 -13.490 1.00 94.75 101 ARG A N 1
ATOM 809 C CA . ARG A 1 101 ? -12.057 12.967 -12.166 1.00 94.75 101 ARG A CA 1
ATOM 810 C C . ARG A 1 101 ? -11.584 12.027 -11.060 1.00 94.75 101 ARG A C 1
ATOM 812 O O . ARG A 1 101 ? -10.963 12.484 -10.104 1.00 94.75 101 ARG A O 1
ATOM 819 N N . GLU A 1 102 ? -11.855 10.731 -11.181 1.00 94.81 102 GLU A N 1
ATOM 820 C CA . GLU A 1 102 ? -11.309 9.703 -10.290 1.00 94.81 102 GLU A CA 1
ATOM 821 C C . GLU A 1 102 ? -9.771 9.707 -10.320 1.00 94.81 102 GLU A C 1
ATOM 823 O O . GLU A 1 102 ? -9.132 9.703 -9.267 1.00 94.81 102 GLU A O 1
ATOM 828 N N . ILE A 1 103 ? -9.175 9.817 -11.511 1.00 92.81 103 ILE A N 1
ATOM 829 C CA . ILE A 1 103 ? -7.721 9.934 -11.704 1.00 92.81 103 ILE A CA 1
ATOM 830 C C . ILE A 1 103 ? -7.178 11.223 -11.061 1.00 92.81 103 ILE A C 1
ATOM 832 O O . ILE A 1 103 ? -6.178 11.187 -10.344 1.00 92.81 103 ILE A O 1
ATOM 836 N N . GLU A 1 104 ? -7.850 12.365 -11.243 1.00 92.50 104 GLU A N 1
ATOM 837 C CA . GLU A 1 104 ? -7.449 13.636 -10.621 1.00 92.50 104 GLU A CA 1
ATOM 838 C C . GLU A 1 104 ? -7.492 13.582 -9.079 1.00 92.50 104 GLU A C 1
ATOM 840 O O . GLU A 1 104 ? -6.615 14.131 -8.408 1.00 92.50 104 GLU A O 1
ATOM 845 N N . LEU A 1 105 ? -8.486 12.896 -8.499 1.00 93.12 105 LEU A N 1
ATOM 846 C CA . LEU A 1 105 ? -8.574 12.659 -7.053 1.00 93.12 105 LEU A CA 1
ATOM 847 C C . LEU A 1 105 ? -7.410 11.792 -6.553 1.00 93.12 105 LEU A C 1
ATOM 849 O O . LEU A 1 105 ? -6.778 12.136 -5.551 1.00 93.12 105 LEU A O 1
ATOM 853 N N . LEU A 1 106 ? -7.075 10.723 -7.278 1.00 92.31 106 LEU A N 1
ATOM 854 C CA . LEU A 1 106 ? -5.924 9.872 -6.974 1.00 92.31 106 LEU A CA 1
ATOM 855 C C . LEU A 1 106 ? -4.600 10.658 -6.981 1.00 92.31 106 LEU A C 1
ATOM 857 O O . LEU A 1 106 ? -3.799 10.511 -6.055 1.00 92.31 106 LEU A O 1
ATOM 861 N N . TYR A 1 107 ? -4.392 11.556 -7.951 1.00 90.12 107 TYR A N 1
ATOM 862 C CA . TYR A 1 107 ? -3.215 12.439 -7.991 1.00 90.12 107 TYR A CA 1
ATOM 863 C C . TYR A 1 107 ? -3.160 13.465 -6.850 1.00 90.12 107 TYR A C 1
ATOM 865 O O . TYR A 1 107 ? -2.072 13.861 -6.432 1.00 90.12 107 TYR A O 1
ATOM 873 N N . LYS A 1 108 ? -4.309 13.859 -6.291 1.00 90.94 108 LYS A N 1
ATOM 874 C CA . LYS A 1 108 ? -4.391 14.694 -5.076 1.00 90.94 108 LYS A CA 1
ATOM 875 C C . LYS A 1 108 ? -4.104 13.911 -3.785 1.00 90.94 108 LYS A C 1
ATOM 877 O O . LYS A 1 108 ? -4.065 14.506 -2.711 1.00 90.94 108 LYS A O 1
ATOM 882 N N . GLY A 1 109 ? -3.874 12.598 -3.875 1.00 87.62 109 GLY A N 1
ATOM 883 C CA . GLY A 1 109 ? -3.646 11.710 -2.734 1.00 87.62 109 GLY A CA 1
ATOM 884 C C . GLY A 1 109 ? -4.929 11.239 -2.044 1.00 87.62 109 GLY A C 1
ATOM 885 O O . GLY A 1 109 ? -4.853 10.610 -0.981 1.00 87.62 109 GLY A O 1
ATOM 886 N N . GLU A 1 110 ? -6.094 11.519 -2.634 1.00 90.75 110 GLU A N 1
ATOM 887 C CA . GLU A 1 110 ? -7.370 10.983 -2.171 1.00 90.75 110 GLU A CA 1
ATOM 888 C C . GLU A 1 110 ? -7.534 9.513 -2.565 1.00 90.75 110 GLU A C 1
ATOM 890 O O . GLU A 1 110 ? -6.724 8.931 -3.292 1.00 90.75 110 GLU A O 1
ATOM 895 N N . LYS A 1 111 ? -8.581 8.890 -2.027 1.00 93.12 111 LYS A N 1
ATOM 896 C CA . LYS A 1 111 ? -8.959 7.510 -2.320 1.00 93.12 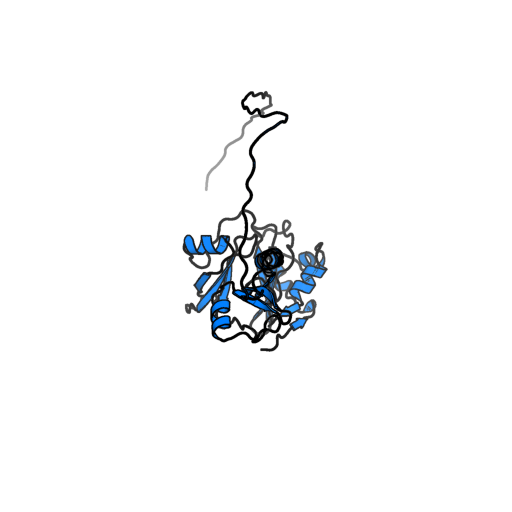111 LYS A CA 1
ATOM 897 C C . LYS A 1 111 ? -10.309 7.515 -3.013 1.00 93.12 111 LYS A C 1
ATOM 899 O O . LYS A 1 111 ? -11.167 8.339 -2.703 1.00 93.12 111 LYS A O 1
ATOM 904 N N . ILE A 1 112 ? -10.489 6.587 -3.940 1.00 94.75 112 ILE A N 1
ATOM 905 C CA . ILE A 1 112 ? -11.737 6.412 -4.685 1.00 94.75 112 ILE A CA 1
ATOM 906 C C . ILE A 1 112 ? -12.329 5.039 -4.383 1.00 94.75 112 ILE A C 1
ATOM 908 O O . ILE A 1 112 ? -11.613 4.121 -3.975 1.00 94.75 112 ILE A O 1
ATOM 912 N N . ILE A 1 113 ? -13.633 4.896 -4.599 1.00 94.81 113 ILE A N 1
ATOM 913 C CA . ILE A 1 113 ? -14.345 3.629 -4.447 1.00 94.81 113 ILE A CA 1
ATOM 914 C C . ILE A 1 113 ? -14.790 3.175 -5.833 1.00 94.81 113 ILE A C 1
ATOM 916 O O . ILE A 1 113 ? -15.464 3.926 -6.536 1.00 94.81 113 ILE A O 1
ATOM 920 N N . LYS A 1 114 ? -14.418 1.956 -6.227 1.00 94.75 114 LYS A N 1
ATOM 921 C CA . LYS A 1 114 ? -14.745 1.386 -7.541 1.00 94.75 114 LYS A CA 1
ATOM 922 C C . LYS A 1 114 ? -15.094 -0.091 -7.407 1.00 94.75 114 LYS A C 1
ATOM 924 O O . LYS A 1 114 ? -14.500 -0.799 -6.599 1.00 94.75 114 LYS A O 1
ATOM 929 N N . MET A 1 115 ? -16.017 -0.569 -8.234 1.00 93.88 115 MET A N 1
ATOM 930 C CA . MET A 1 115 ? -16.211 -2.004 -8.439 1.00 93.88 115 MET A CA 1
ATOM 931 C C . MET A 1 115 ? -15.063 -2.540 -9.301 1.00 93.88 115 MET A C 1
ATOM 933 O O . MET A 1 115 ? -14.907 -2.102 -10.439 1.00 93.88 115 MET A O 1
ATOM 937 N N . ALA A 1 116 ? -14.268 -3.468 -8.767 1.00 88.56 116 ALA A N 1
ATOM 938 C CA . ALA A 1 116 ? -13.106 -4.042 -9.442 1.00 88.56 116 ALA A CA 1
ATOM 939 C C . ALA A 1 116 ? -13.064 -5.568 -9.272 1.00 88.56 116 ALA A C 1
ATOM 941 O O . ALA A 1 116 ? -13.284 -6.094 -8.181 1.00 88.56 116 ALA A O 1
ATOM 942 N N . ASP A 1 117 ? -12.754 -6.286 -10.350 1.00 85.81 117 ASP A N 1
ATOM 943 C CA . ASP A 1 117 ? -12.537 -7.736 -10.337 1.00 85.81 117 ASP A CA 1
ATOM 944 C C . ASP A 1 117 ? -11.038 -8.030 -10.210 1.00 85.81 117 ASP A C 1
ATOM 946 O O . ASP A 1 117 ? -10.328 -8.232 -11.195 1.00 85.81 117 ASP A O 1
ATOM 950 N N . LEU A 1 118 ? -10.544 -7.997 -8.969 1.00 77.19 118 LEU A N 1
ATOM 951 C CA . LEU A 1 118 ? -9.114 -8.129 -8.662 1.00 77.19 118 LEU A CA 1
ATOM 952 C C . LEU A 1 118 ? -8.527 -9.510 -8.998 1.00 77.19 118 LEU A C 1
ATOM 954 O O . LEU A 1 118 ? -7.307 -9.658 -9.024 1.00 77.19 118 LEU A O 1
ATOM 958 N N . GLU A 1 119 ? -9.375 -10.519 -9.205 1.00 76.44 119 GLU A N 1
ATOM 959 C CA . GLU A 1 119 ? -8.959 -11.900 -9.477 1.00 76.44 119 GLU A CA 1
ATOM 960 C C . GLU A 1 119 ? -9.356 -12.388 -10.881 1.00 76.44 119 GLU A C 1
ATOM 962 O O . GLU A 1 119 ? -9.101 -13.546 -11.205 1.00 76.44 119 GLU A O 1
ATOM 967 N N . GLN A 1 120 ? -9.930 -11.517 -11.724 1.00 76.75 120 GLN A N 1
ATOM 968 C CA . GLN A 1 120 ? -10.391 -11.834 -13.088 1.00 76.75 120 GLN A CA 1
ATOM 969 C C . GLN A 1 120 ? -11.401 -13.003 -13.119 1.00 76.75 120 GLN A C 1
ATOM 971 O O . GLN A 1 120 ? -11.402 -13.848 -14.014 1.00 76.75 120 GLN A O 1
ATOM 976 N N . THR A 1 121 ? -12.261 -13.056 -12.100 1.00 78.12 121 THR A N 1
ATOM 977 C CA . THR A 1 121 ? -13.250 -14.119 -11.845 1.00 78.12 121 THR A CA 1
ATOM 978 C C . THR A 1 121 ? -14.618 -13.868 -12.486 1.00 78.12 121 THR A C 1
ATOM 980 O O . THR A 1 121 ? -15.492 -14.734 -12.442 1.00 78.12 121 THR A O 1
ATOM 983 N N . GLY A 1 122 ? -14.840 -12.674 -13.035 1.00 82.50 122 GLY A N 1
ATOM 984 C CA . GLY A 1 122 ? -16.150 -12.160 -13.427 1.00 82.50 122 GLY A CA 1
ATOM 985 C C . GLY A 1 122 ? -16.988 -11.626 -12.257 1.00 82.50 122 GLY A C 1
ATOM 986 O O . GLY A 1 122 ? -18.122 -11.205 -12.481 1.00 82.50 122 GLY A O 1
ATOM 987 N N . GLN A 1 123 ? -16.467 -11.629 -11.023 1.00 86.06 123 GLN A N 1
ATOM 988 C CA . GLN A 1 123 ? -17.167 -11.155 -9.824 1.00 86.06 123 GLN A CA 1
ATOM 989 C C . GLN A 1 123 ? -16.495 -9.892 -9.261 1.00 86.06 123 GLN A C 1
ATOM 991 O O . GLN A 1 123 ? -15.640 -9.984 -8.378 1.00 86.06 123 GLN A O 1
ATOM 996 N N . PRO A 1 124 ? -16.858 -8.691 -9.751 1.00 91.12 124 PRO A N 1
ATOM 997 C CA . PRO A 1 124 ? -16.299 -7.458 -9.225 1.00 91.12 124 PRO A CA 1
ATOM 998 C C . PRO A 1 124 ? -16.767 -7.226 -7.786 1.00 91.12 124 PRO A C 1
ATOM 1000 O O . PRO A 1 124 ? -17.941 -7.404 -7.456 1.00 91.12 124 PRO A O 1
ATOM 1003 N N . VAL A 1 125 ? -15.851 -6.758 -6.943 1.00 89.25 125 VAL A N 1
ATOM 1004 C CA . VAL A 1 125 ? -16.115 -6.375 -5.552 1.00 89.25 125 VAL A CA 1
ATOM 1005 C C . VAL A 1 125 ? -15.853 -4.888 -5.355 1.00 89.25 125 VAL A C 1
ATOM 1007 O O . VAL A 1 125 ? -15.110 -4.266 -6.112 1.00 89.25 125 VAL A O 1
ATOM 1010 N N . GLU A 1 126 ? -16.470 -4.294 -4.336 1.00 93.75 126 GLU A N 1
ATOM 1011 C CA . GLU A 1 126 ? -16.252 -2.884 -4.028 1.00 93.75 126 GLU A CA 1
ATOM 1012 C C . GLU A 1 126 ? -14.864 -2.692 -3.392 1.00 93.75 126 GLU A C 1
ATOM 1014 O O . GLU A 1 126 ? -14.584 -3.179 -2.291 1.00 93.75 126 GLU A O 1
ATOM 1019 N N . CYS A 1 127 ? -13.981 -1.985 -4.092 1.00 92.00 127 CYS A N 1
ATOM 1020 C CA . CYS A 1 127 ? -12.610 -1.717 -3.685 1.00 92.00 127 CYS A CA 1
ATOM 1021 C C . CYS A 1 127 ? -12.403 -0.245 -3.343 1.00 92.00 127 CYS A C 1
ATOM 1023 O O . CYS A 1 127 ? -12.887 0.643 -4.041 1.00 92.00 127 CYS A O 1
ATOM 1025 N N . LEU A 1 128 ? -11.607 0.000 -2.302 1.00 94.06 128 LEU A N 1
ATOM 1026 C CA . LEU A 1 128 ? -10.932 1.277 -2.119 1.00 94.06 128 LEU A CA 1
ATOM 1027 C C . LEU A 1 128 ? -9.658 1.256 -2.973 1.00 94.06 128 LEU A C 1
ATOM 1029 O O . LEU A 1 128 ? -8.921 0.266 -2.936 1.00 94.06 128 LEU A O 1
ATOM 1033 N N . ILE A 1 129 ? -9.410 2.320 -3.734 1.00 93.25 129 ILE A N 1
ATOM 1034 C CA . ILE A 1 129 ? -8.249 2.463 -4.622 1.00 93.25 129 ILE A CA 1
ATOM 1035 C C . ILE A 1 129 ? -7.464 3.721 -4.239 1.00 93.25 129 ILE A C 1
ATOM 1037 O O . ILE A 1 129 ? -8.048 4.755 -3.912 1.00 93.25 129 ILE A O 1
ATOM 1041 N N . GLN A 1 130 ? -6.137 3.621 -4.288 1.00 92.56 130 GLN A N 1
ATOM 1042 C CA . GLN A 1 130 ? -5.183 4.685 -3.980 1.00 92.56 130 GLN A CA 1
ATOM 1043 C C . GLN A 1 130 ? -4.045 4.705 -5.013 1.00 92.56 130 GLN A C 1
ATOM 1045 O O . GLN A 1 130 ? -3.639 3.652 -5.500 1.00 92.56 130 GLN A O 1
ATOM 1050 N N . LEU A 1 131 ? -3.485 5.885 -5.300 1.00 89.69 131 LEU A N 1
ATOM 1051 C CA . LEU A 1 131 ? -2.230 6.014 -6.045 1.00 89.69 131 LEU A CA 1
ATOM 1052 C C . LEU A 1 131 ? -1.034 5.804 -5.112 1.00 89.69 131 LEU A C 1
ATOM 1054 O O . LEU A 1 131 ? -0.960 6.411 -4.039 1.00 89.69 131 LEU A O 1
ATOM 1058 N N . ILE A 1 132 ? -0.078 4.976 -5.519 1.00 83.75 132 ILE A N 1
ATOM 1059 C CA . ILE A 1 132 ? 1.158 4.761 -4.769 1.00 83.75 132 ILE A CA 1
ATOM 1060 C C . ILE A 1 132 ? 2.077 5.987 -4.981 1.00 83.75 132 ILE A C 1
ATOM 1062 O O . ILE A 1 132 ? 2.423 6.300 -6.127 1.00 83.75 132 ILE A O 1
ATOM 1066 N N . PRO A 1 133 ? 2.499 6.704 -3.916 1.00 77.38 133 PRO A N 1
ATOM 1067 C CA . PRO A 1 133 ? 3.252 7.952 -4.053 1.00 77.38 133 PRO A CA 1
ATOM 1068 C C . PRO A 1 133 ? 4.564 7.802 -4.840 1.00 77.38 133 PRO A C 1
ATOM 1070 O O . PRO A 1 133 ? 5.439 7.017 -4.462 1.00 77.38 133 PRO A O 1
ATOM 1073 N N . GLY A 1 134 ? 4.705 8.600 -5.906 1.00 74.75 134 GLY A N 1
ATOM 1074 C CA . GLY A 1 134 ? 5.896 8.633 -6.765 1.00 74.75 134 GLY A CA 1
ATOM 1075 C C . GLY A 1 134 ? 6.030 7.439 -7.717 1.00 74.75 134 GLY A C 1
ATOM 1076 O O . GLY A 1 134 ? 7.138 6.972 -7.937 1.00 74.75 134 GLY A O 1
ATOM 1077 N N . THR A 1 135 ? 4.921 6.875 -8.212 1.00 74.25 135 THR A N 1
ATOM 1078 C CA . THR A 1 135 ? 4.978 5.679 -9.085 1.00 74.25 135 THR A CA 1
ATOM 1079 C C . THR A 1 135 ? 3.977 5.641 -10.245 1.00 74.25 135 THR A C 1
ATOM 1081 O O . THR A 1 135 ? 4.102 4.777 -11.104 1.00 74.25 135 THR A O 1
ATOM 1084 N N . ASN A 1 136 ? 2.939 6.489 -10.236 1.00 80.12 136 ASN A N 1
ATOM 1085 C CA . ASN A 1 136 ? 1.738 6.382 -11.086 1.00 80.12 136 ASN A CA 1
ATOM 1086 C C . ASN A 1 136 ? 0.966 5.039 -11.013 1.00 80.12 136 ASN A C 1
ATOM 1088 O O . ASN A 1 136 ? -0.070 4.902 -11.663 1.00 80.12 136 ASN A O 1
ATOM 1092 N N . ALA A 1 137 ? 1.393 4.084 -10.180 1.00 81.81 137 ALA A N 1
ATOM 1093 C CA . ALA A 1 137 ? 0.736 2.795 -9.992 1.00 81.81 137 ALA A CA 1
ATOM 1094 C C . ALA A 1 137 ? -0.450 2.894 -9.019 1.00 81.81 137 ALA A C 1
ATOM 1096 O O . ALA A 1 137 ? -0.398 3.605 -8.008 1.00 81.81 137 ALA A O 1
ATOM 1097 N N . GLN A 1 138 ? -1.520 2.153 -9.304 1.00 86.44 138 GLN A N 1
ATOM 1098 C CA . GLN A 1 138 ? -2.685 2.041 -8.427 1.00 86.44 138 GLN A CA 1
ATOM 1099 C C . GLN A 1 138 ? -2.540 0.849 -7.472 1.00 86.44 138 GLN A C 1
ATOM 1101 O O . GLN A 1 138 ? -1.986 -0.191 -7.816 1.00 86.44 138 GLN A O 1
ATOM 1106 N N . VAL A 1 139 ? -3.101 0.968 -6.271 1.00 85.00 139 VAL A N 1
ATOM 1107 C CA . VAL A 1 139 ? -3.332 -0.160 -5.363 1.00 85.00 139 VAL A CA 1
ATOM 1108 C C . VAL A 1 139 ? -4.806 -0.215 -4.987 1.00 85.00 139 VAL A C 1
ATOM 1110 O O . VAL A 1 139 ? -5.387 0.792 -4.586 1.00 85.00 139 VAL A O 1
ATOM 1113 N N . ALA A 1 140 ? -5.401 -1.402 -5.101 1.00 87.94 140 ALA A N 1
ATOM 1114 C CA . ALA A 1 140 ? -6.784 -1.678 -4.731 1.00 87.94 140 ALA A CA 1
ATOM 1115 C C . ALA A 1 140 ? -6.866 -2.645 -3.539 1.00 87.94 140 ALA A C 1
ATOM 1117 O O . ALA A 1 140 ? -6.073 -3.586 -3.423 1.00 87.94 140 ALA A O 1
ATOM 1118 N N . CYS A 1 141 ? -7.852 -2.431 -2.666 1.00 83.94 141 CYS A N 1
ATOM 1119 C CA . CYS A 1 141 ? -8.166 -3.296 -1.530 1.00 83.94 141 CYS A CA 1
ATOM 1120 C C . CYS A 1 141 ? -9.695 -3.437 -1.395 1.00 83.94 141 CYS A C 1
ATOM 1122 O O . CYS A 1 141 ? -10.373 -2.412 -1.285 1.00 83.94 141 CYS A O 1
ATOM 1124 N N . PRO A 1 142 ? -10.277 -4.656 -1.388 1.00 85.81 142 PRO A N 1
ATOM 1125 C CA . PRO A 1 142 ? -11.718 -4.832 -1.202 1.00 85.81 142 PRO A CA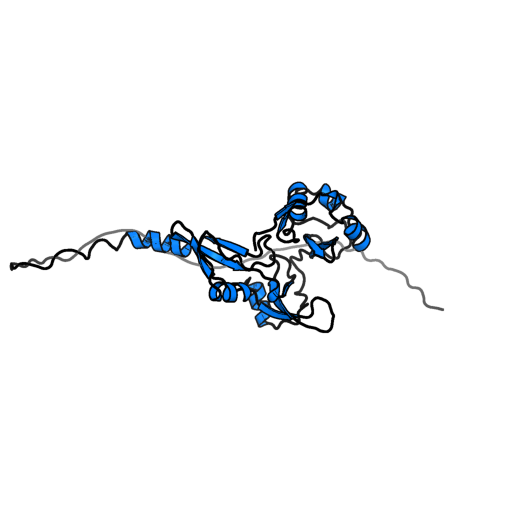 1
ATOM 1126 C C . PRO A 1 142 ? -12.168 -4.276 0.151 1.00 85.81 142 PRO A C 1
ATOM 1128 O O . PRO A 1 142 ? -11.582 -4.619 1.183 1.00 85.81 142 PRO A O 1
ATOM 1131 N N . ARG A 1 143 ? -13.203 -3.427 0.169 1.00 87.12 143 ARG A N 1
ATOM 1132 C CA . ARG A 1 143 ? -13.601 -2.655 1.361 1.00 87.12 143 ARG A CA 1
ATOM 1133 C C . ARG A 1 143 ? -13.986 -3.543 2.542 1.00 87.12 143 ARG A C 1
ATOM 1135 O O . ARG A 1 143 ? -13.610 -3.242 3.669 1.00 87.12 143 ARG A O 1
ATOM 1142 N N . TYR A 1 144 ? -14.621 -4.686 2.282 1.00 80.88 144 TYR A N 1
ATOM 1143 C CA . TYR A 1 144 ? -14.981 -5.676 3.307 1.00 80.88 144 TYR A CA 1
ATOM 1144 C C . TYR A 1 144 ? -13.773 -6.345 3.997 1.00 80.88 144 TYR A C 1
ATOM 1146 O O . TYR A 1 144 ? -13.950 -7.008 5.014 1.00 80.88 144 TYR A O 1
ATOM 1154 N N . THR A 1 145 ? -12.550 -6.185 3.470 1.00 77.94 145 THR A N 1
ATOM 1155 C CA . THR A 1 145 ? -11.307 -6.685 4.097 1.00 77.94 145 THR A CA 1
ATOM 1156 C C . THR A 1 145 ? -10.599 -5.643 4.970 1.00 77.94 145 THR A C 1
ATOM 1158 O O . THR A 1 145 ? -9.578 -5.951 5.584 1.00 77.94 145 THR A O 1
ATOM 1161 N N . ILE A 1 146 ? -11.116 -4.410 5.039 1.00 80.31 146 ILE A N 1
ATOM 1162 C CA . ILE A 1 146 ? -10.528 -3.320 5.825 1.00 80.31 146 ILE A CA 1
ATOM 1163 C C . ILE A 1 146 ? -11.083 -3.375 7.261 1.00 80.31 146 ILE A C 1
ATOM 1165 O O . ILE A 1 146 ? -12.122 -2.785 7.553 1.00 80.31 146 ILE A O 1
ATOM 1169 N N . ASP A 1 147 ? -10.390 -4.069 8.173 1.00 75.50 147 ASP A N 1
ATOM 1170 C CA . ASP A 1 147 ? -10.698 -4.004 9.614 1.00 75.50 147 ASP A CA 1
ATOM 1171 C C . ASP A 1 147 ? -10.163 -2.699 10.226 1.00 75.50 147 ASP A C 1
ATOM 1173 O O . ASP A 1 147 ? -8.962 -2.416 10.192 1.00 75.50 147 ASP A O 1
ATOM 1177 N N . ILE A 1 148 ? -11.061 -1.910 10.820 1.00 82.56 148 ILE A N 1
ATOM 1178 C CA . ILE A 1 148 ? -10.719 -0.704 11.579 1.00 82.56 148 ILE A CA 1
ATOM 1179 C C . ILE A 1 148 ? -10.672 -1.066 13.069 1.00 82.56 148 ILE A C 1
ATOM 1181 O O . ILE A 1 148 ? -11.687 -1.530 13.604 1.00 82.56 148 ILE A O 1
ATOM 1185 N N . PRO A 1 149 ? -9.561 -0.819 13.790 1.00 77.25 149 PRO A N 1
ATOM 1186 C CA . PRO A 1 149 ? -9.485 -1.123 15.215 1.00 77.25 149 PRO A CA 1
ATOM 1187 C C . PRO A 1 149 ? -10.517 -0.320 16.021 1.00 77.25 149 PRO A C 1
ATOM 1189 O O . PRO A 1 149 ? -10.813 0.833 15.718 1.00 77.25 149 PRO A O 1
ATOM 1192 N N . ASN A 1 150 ? -11.030 -0.913 17.103 1.00 82.12 150 ASN A N 1
ATOM 1193 C CA . ASN A 1 150 ? -12.011 -0.265 17.988 1.00 82.12 150 ASN A CA 1
ATOM 1194 C C . ASN A 1 150 ? -11.445 0.964 18.721 1.00 82.12 150 ASN A C 1
ATOM 1196 O O . ASN A 1 150 ? -12.212 1.743 19.280 1.00 82.12 150 ASN A O 1
ATOM 1200 N N . ARG A 1 151 ? -10.114 1.127 18.764 1.00 82.56 151 ARG A N 1
ATOM 1201 C CA . ARG A 1 151 ? -9.438 2.261 19.402 1.00 82.56 151 ARG A CA 1
ATOM 1202 C C . ARG A 1 151 ? -8.259 2.757 18.572 1.00 82.56 151 ARG A C 1
ATOM 1204 O O . ARG A 1 151 ? -7.448 1.952 18.119 1.00 82.56 151 ARG A O 1
ATOM 1211 N N . ILE A 1 152 ? -8.135 4.077 18.428 1.00 83.69 152 ILE A N 1
ATOM 1212 C CA . ILE A 1 152 ? -6.994 4.760 17.790 1.00 83.69 152 ILE A CA 1
ATOM 1213 C C . ILE A 1 152 ? -6.618 5.961 18.670 1.00 83.69 152 ILE A C 1
ATOM 1215 O O . ILE A 1 152 ? -7.492 6.678 19.145 1.00 83.69 152 ILE A O 1
ATOM 1219 N N . GLY A 1 153 ? -5.329 6.138 18.989 1.00 76.19 153 GLY A N 1
ATOM 1220 C CA . GLY A 1 153 ? -4.864 7.170 19.941 1.00 76.19 153 GLY A CA 1
ATOM 1221 C C . GLY A 1 153 ? -5.440 7.053 21.362 1.00 76.19 153 GLY A C 1
ATOM 1222 O O . GLY A 1 153 ? -5.325 7.978 22.163 1.00 76.19 153 GLY A O 1
ATOM 1223 N N . GLY A 1 154 ? -6.086 5.925 21.677 1.00 79.94 154 GLY A N 1
ATOM 1224 C CA . GLY A 1 154 ? -6.826 5.709 22.918 1.00 79.94 154 GLY A CA 1
ATOM 1225 C C . GLY A 1 154 ? -8.273 6.218 22.924 1.00 79.94 154 GLY A C 1
ATOM 1226 O O . GLY A 1 154 ? -8.971 5.920 23.890 1.00 79.94 154 GLY A O 1
ATOM 1227 N N . GLN A 1 155 ? -8.730 6.903 21.869 1.00 84.38 155 GLN A N 1
ATOM 1228 C CA . GLN A 1 155 ? -10.145 7.197 21.630 1.00 84.38 155 GLN A CA 1
ATOM 1229 C C . GLN A 1 155 ? -10.856 5.951 21.080 1.00 84.38 155 GLN A C 1
ATOM 1231 O O . GLN A 1 155 ? -10.267 5.176 20.325 1.00 84.38 155 GLN A O 1
ATOM 1236 N N . GLU A 1 156 ? -12.120 5.762 21.460 1.00 89.38 156 GLU A N 1
ATOM 1237 C CA . GLU A 1 156 ? -12.998 4.713 20.936 1.00 89.38 156 GLU A CA 1
ATOM 1238 C C . GLU A 1 156 ? -13.601 5.115 19.584 1.00 89.38 156 GLU A C 1
ATOM 1240 O O . GLU A 1 156 ? -14.030 6.254 19.404 1.00 89.38 156 GLU A O 1
ATOM 1245 N N . ILE A 1 157 ? -13.591 4.188 18.624 1.00 89.62 157 ILE A N 1
ATOM 1246 C CA . ILE A 1 157 ? -13.998 4.424 17.235 1.00 89.62 157 ILE A CA 1
ATOM 1247 C C . ILE A 1 157 ? -15.388 3.826 17.019 1.00 89.62 157 ILE A C 1
ATOM 1249 O O . ILE A 1 157 ? -15.547 2.602 17.026 1.00 89.62 157 ILE A O 1
ATOM 1253 N N . THR A 1 158 ? -16.388 4.691 16.834 1.00 90.75 158 THR A N 1
ATOM 1254 C CA . THR A 1 158 ? -17.784 4.278 16.627 1.00 90.75 158 THR A CA 1
ATOM 1255 C C . THR A 1 158 ? -17.983 3.611 15.265 1.00 90.75 158 THR A C 1
ATOM 1257 O O . THR A 1 158 ? -17.122 3.680 14.385 1.00 90.75 158 THR A O 1
ATOM 1260 N N . HIS A 1 159 ? -19.133 2.966 15.061 1.00 90.00 159 HIS A N 1
ATOM 1261 C CA . HIS A 1 159 ? -19.449 2.315 13.789 1.00 90.00 159 HIS A CA 1
ATOM 1262 C C . HIS A 1 159 ? -19.474 3.312 12.614 1.00 90.00 159 HIS A C 1
ATOM 1264 O O . HIS A 1 159 ? -18.980 3.008 11.530 1.00 90.00 159 HIS A O 1
ATOM 1270 N N . GLU A 1 160 ? -19.972 4.526 12.845 1.00 91.69 160 GLU A N 1
ATOM 1271 C CA . GLU A 1 160 ? -20.010 5.627 11.877 1.00 91.69 160 GLU A CA 1
ATOM 1272 C C . GLU A 1 160 ? -18.588 6.065 11.503 1.00 91.69 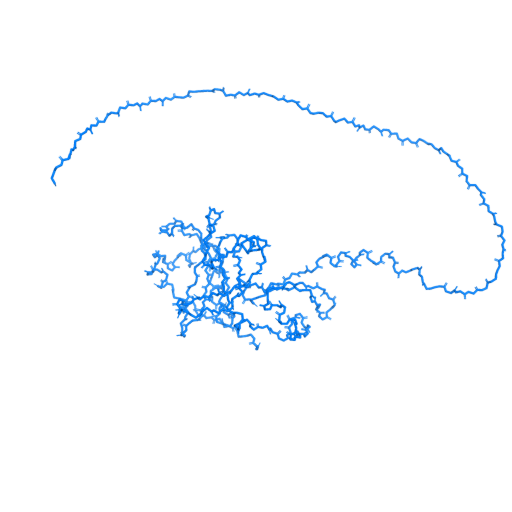160 GLU A C 1
ATOM 1274 O O . GLU A 1 160 ? -18.251 6.134 10.323 1.00 91.69 160 GLU A O 1
ATOM 1279 N N . MET A 1 161 ? -17.713 6.243 12.500 1.00 90.88 161 MET A N 1
ATOM 1280 C CA . MET A 1 161 ? -16.300 6.563 12.274 1.00 90.88 161 MET A CA 1
ATOM 1281 C C . MET A 1 161 ? -15.589 5.466 11.464 1.00 90.88 161 MET A C 1
ATOM 1283 O O . MET A 1 161 ? -14.782 5.760 10.582 1.00 90.88 161 MET A O 1
ATOM 1287 N N . LYS A 1 162 ? -15.895 4.184 11.713 1.00 90.75 162 LYS A N 1
ATOM 1288 C CA . LYS A 1 162 ? -15.376 3.085 10.881 1.00 90.75 162 LYS A CA 1
ATOM 1289 C C . LYS A 1 162 ? -15.896 3.168 9.445 1.00 90.75 162 LYS A C 1
ATOM 1291 O O . LYS A 1 162 ? -15.117 2.971 8.515 1.00 90.75 162 LYS A O 1
ATOM 1296 N N . ALA A 1 163 ? -17.177 3.474 9.248 1.00 89.88 163 ALA A N 1
ATOM 1297 C CA . ALA A 1 163 ? -17.763 3.621 7.919 1.00 89.88 163 ALA A CA 1
ATOM 1298 C C . ALA A 1 163 ? -17.077 4.745 7.115 1.00 89.88 163 ALA A C 1
ATOM 1300 O O . ALA A 1 163 ? -16.676 4.506 5.977 1.00 89.88 163 ALA A O 1
ATOM 1301 N N . GLU A 1 164 ? -16.837 5.909 7.727 1.00 91.31 164 GLU A N 1
ATOM 1302 C CA . GLU A 1 164 ? -16.084 7.017 7.114 1.00 91.31 164 GLU A CA 1
ATOM 1303 C C . GLU A 1 164 ? -14.635 6.625 6.769 1.00 91.31 164 GLU A C 1
ATOM 1305 O O . GLU A 1 164 ? -14.156 6.877 5.662 1.00 91.31 164 GLU A O 1
ATOM 1310 N N . LEU A 1 165 ? -13.927 5.938 7.673 1.00 90.44 165 LEU A N 1
ATOM 1311 C CA . LEU A 1 165 ? -12.559 5.482 7.396 1.00 90.44 165 LEU A CA 1
ATOM 1312 C C . LEU A 1 165 ? -12.522 4.468 6.248 1.00 90.44 165 LEU A C 1
ATOM 1314 O O . LEU A 1 165 ? -11.712 4.603 5.332 1.00 90.44 165 LEU A O 1
ATOM 1318 N N . THR A 1 166 ? -13.428 3.486 6.236 1.00 88.88 166 THR A N 1
ATOM 1319 C CA . THR A 1 166 ? -13.515 2.496 5.144 1.00 88.88 166 THR A CA 1
ATOM 1320 C C . THR A 1 166 ? -13.980 3.090 3.812 1.00 88.88 166 THR A C 1
ATOM 1322 O O . THR A 1 166 ? -13.840 2.422 2.788 1.00 88.88 166 THR A O 1
ATOM 1325 N N . SER A 1 167 ? -14.517 4.317 3.780 1.00 89.69 167 SER A N 1
ATOM 1326 C CA . SER A 1 167 ? -14.755 5.061 2.535 1.00 89.69 167 SER A CA 1
ATOM 1327 C C . SER A 1 167 ? -13.537 5.876 2.073 1.00 89.69 167 SER A C 1
ATOM 1329 O O . SER A 1 167 ? -13.632 6.614 1.098 1.00 89.69 167 SER A O 1
ATOM 1331 N N . GLY A 1 168 ? -12.399 5.772 2.772 1.00 88.94 168 GLY A N 1
ATOM 1332 C CA . GLY A 1 168 ? -11.171 6.514 2.482 1.00 88.94 168 GLY A CA 1
ATOM 1333 C C . GLY A 1 168 ? -11.156 7.954 2.999 1.00 88.94 168 GLY A C 1
ATOM 1334 O O . GLY A 1 168 ? -10.205 8.682 2.704 1.00 88.94 168 GLY A O 1
ATOM 1335 N N . ALA A 1 169 ? -12.170 8.379 3.761 1.00 89.69 169 ALA A N 1
ATOM 1336 C CA . ALA A 1 169 ? -12.265 9.750 4.245 1.00 89.69 169 ALA A CA 1
ATOM 1337 C C . ALA A 1 169 ? -11.161 10.073 5.264 1.00 89.69 169 ALA A C 1
ATOM 1339 O O . ALA A 1 169 ? -10.723 9.223 6.046 1.00 89.69 169 ALA A O 1
ATOM 1340 N N . LYS A 1 170 ? -10.716 11.333 5.256 1.00 90.75 170 LYS A N 1
ATOM 1341 C CA . LYS A 1 170 ? -9.819 11.886 6.271 1.00 90.75 170 LYS A CA 1
ATOM 1342 C C . LYS A 1 170 ? -10.650 12.423 7.440 1.00 90.75 170 LYS A C 1
ATOM 1344 O O . LYS A 1 170 ? -11.553 13.228 7.232 1.00 90.75 170 LYS A O 1
ATOM 1349 N N . MET A 1 171 ? -10.303 12.027 8.659 1.00 90.50 171 MET A N 1
ATOM 1350 C CA . MET A 1 171 ? -11.011 12.379 9.892 1.00 90.50 171 MET A CA 1
ATOM 1351 C C . MET A 1 171 ? -10.024 12.917 10.931 1.00 90.50 171 MET A C 1
ATOM 1353 O O . MET A 1 171 ? -8.916 12.401 11.050 1.00 90.50 171 MET A O 1
ATOM 1357 N N . THR A 1 172 ? -10.415 13.923 11.713 1.00 90.50 172 THR A N 1
ATOM 1358 C CA . THR A 1 172 ? -9.640 14.369 12.883 1.00 90.50 172 THR A CA 1
ATOM 1359 C C . THR A 1 172 ? -10.199 13.715 14.141 1.00 90.50 172 THR A C 1
ATOM 1361 O O . THR A 1 172 ? -11.376 13.884 14.456 1.00 90.50 172 THR A O 1
ATOM 1364 N N . ILE A 1 173 ? -9.349 13.014 14.885 1.00 88.56 173 ILE A N 1
ATOM 1365 C CA . ILE A 1 173 ? -9.665 12.452 16.203 1.00 88.56 173 ILE A CA 1
ATOM 1366 C C . ILE A 1 173 ? -8.739 13.051 17.265 1.00 88.56 173 ILE A C 1
ATOM 1368 O O . ILE A 1 173 ? -7.856 13.851 16.953 1.00 88.56 173 ILE A O 1
ATOM 1372 N N . THR A 1 174 ? -8.969 12.731 18.536 1.00 85.94 174 THR A N 1
ATOM 1373 C CA . THR A 1 174 ? -8.224 13.330 19.650 1.00 85.94 174 THR A CA 1
ATOM 1374 C C . THR A 1 174 ? -7.657 12.228 20.539 1.00 85.94 174 THR A C 1
ATOM 1376 O O . THR A 1 174 ? -8.348 11.259 20.844 1.00 85.94 174 THR A O 1
ATOM 1379 N N . ASN A 1 175 ? -6.386 12.329 20.934 1.00 82.81 175 ASN A N 1
ATOM 1380 C CA . ASN A 1 175 ? -5.775 11.332 21.813 1.00 82.81 175 ASN A CA 1
ATOM 1381 C C . ASN A 1 175 ? -6.243 11.507 23.277 1.00 82.81 175 ASN A C 1
ATOM 1383 O O . ASN A 1 175 ? -6.950 12.460 23.614 1.00 82.81 175 ASN A O 1
ATOM 1387 N N . LYS A 1 176 ? -5.815 10.603 24.169 1.00 79.12 176 LYS A N 1
ATOM 1388 C CA . LYS A 1 176 ? -6.110 10.682 25.618 1.00 79.12 176 LYS A CA 1
ATOM 1389 C C . LYS A 1 176 ? -5.673 11.995 26.286 1.00 79.12 176 LYS A C 1
ATOM 1391 O O . LYS A 1 176 ? -6.268 12.383 27.285 1.00 79.12 176 LYS A O 1
ATOM 1396 N N . ASP A 1 177 ? -4.674 12.672 25.727 1.00 82.81 177 ASP A N 1
ATOM 1397 C CA . ASP A 1 177 ? -4.090 13.920 26.232 1.00 82.81 177 ASP A CA 1
ATOM 1398 C C . ASP A 1 177 ? -4.755 15.172 25.621 1.00 82.81 177 ASP A C 1
ATOM 1400 O O . ASP A 1 177 ? -4.250 16.285 25.752 1.00 82.81 177 ASP A O 1
ATOM 1404 N N . ASN A 1 178 ? -5.900 15.002 24.947 1.00 82.00 178 ASN A N 1
ATOM 1405 C CA . ASN A 1 178 ? -6.637 16.033 24.208 1.00 82.00 178 ASN A CA 1
ATOM 1406 C C . ASN A 1 178 ? -5.880 16.664 23.015 1.00 82.00 178 ASN A C 1
ATOM 1408 O O . ASN A 1 178 ? -6.264 17.728 22.523 1.00 82.00 178 ASN A O 1
ATOM 1412 N N . VAL A 1 179 ? -4.848 15.995 22.490 1.00 84.69 179 VAL A N 1
ATOM 1413 C CA . VAL A 1 179 ? -4.119 16.426 21.287 1.00 84.69 179 VAL A CA 1
ATOM 1414 C C . VAL A 1 179 ? -4.854 15.946 20.023 1.00 84.69 179 VAL A C 1
ATOM 1416 O O . VAL A 1 179 ? -5.074 14.739 19.872 1.00 84.69 179 VAL A O 1
ATOM 1419 N N . PRO A 1 180 ? -5.238 16.849 19.097 1.00 85.94 180 PRO A N 1
ATOM 1420 C CA . PRO A 1 180 ? -5.912 16.483 17.857 1.00 85.94 180 PRO A CA 1
ATOM 1421 C C . PRO A 1 180 ? -4.924 15.961 16.808 1.00 85.94 180 PRO A C 1
ATOM 1423 O O . PRO A 1 180 ? -3.889 16.576 16.538 1.00 85.94 180 PRO A O 1
ATOM 1426 N N . PHE A 1 181 ? -5.282 14.865 16.149 1.00 87.31 181 PHE A N 1
ATOM 1427 C CA . PHE A 1 181 ? -4.523 14.302 15.040 1.00 87.31 181 PHE A CA 1
ATOM 1428 C C . PHE A 1 181 ? -5.455 13.766 13.955 1.00 87.31 181 PHE A C 1
ATOM 1430 O O . PHE A 1 181 ? -6.575 13.327 14.213 1.00 87.31 181 PHE A O 1
ATOM 1437 N N . ASP A 1 182 ? -4.982 13.830 12.720 1.00 90.44 182 ASP A N 1
ATOM 1438 C CA . ASP A 1 182 ? -5.708 13.373 11.552 1.00 90.44 182 ASP A CA 1
ATOM 1439 C C . ASP A 1 182 ? -5.383 11.910 11.260 1.00 90.44 182 ASP A C 1
ATOM 1441 O O . ASP A 1 182 ? -4.225 11.486 11.324 1.00 90.44 182 ASP A O 1
ATOM 1445 N N . ILE A 1 183 ? -6.415 11.162 10.884 1.00 90.56 183 ILE A N 1
ATOM 1446 C CA . ILE A 1 183 ? -6.342 9.782 10.426 1.00 90.56 183 ILE A CA 1
ATOM 1447 C C . ILE A 1 183 ? -7.002 9.637 9.055 1.00 90.56 183 ILE A C 1
ATOM 1449 O O . ILE A 1 183 ? -8.004 10.284 8.751 1.00 90.56 183 ILE A O 1
ATOM 1453 N N . GLN A 1 184 ? -6.434 8.776 8.218 1.00 91.88 184 GLN A N 1
ATOM 1454 C CA . GLN A 1 184 ? -7.017 8.340 6.949 1.00 91.88 184 GLN A CA 1
ATOM 1455 C C . GLN A 1 184 ? -6.567 6.901 6.684 1.00 91.88 184 GLN A C 1
ATOM 1457 O O . GLN A 1 184 ? -5.492 6.501 7.140 1.00 91.88 184 GLN A O 1
ATOM 1462 N N . ILE A 1 185 ? -7.347 6.130 5.924 1.00 89.94 185 ILE A N 1
ATOM 1463 C CA . ILE A 1 185 ? -6.840 4.877 5.355 1.00 89.94 185 ILE A CA 1
ATOM 1464 C C . ILE A 1 185 ? -5.720 5.172 4.357 1.00 89.94 185 ILE A C 1
ATOM 1466 O O . ILE A 1 185 ? -5.796 6.111 3.562 1.00 89.94 185 ILE A O 1
ATOM 1470 N N . ASP A 1 186 ? -4.678 4.354 4.424 1.00 87.62 186 ASP A N 1
ATOM 1471 C CA . ASP A 1 186 ? -3.522 4.405 3.544 1.00 87.62 186 ASP A CA 1
ATOM 1472 C C . ASP A 1 186 ? -3.128 2.981 3.151 1.00 87.62 186 ASP A C 1
ATOM 1474 O O . ASP A 1 186 ? -2.568 2.231 3.950 1.00 87.62 186 ASP A O 1
ATOM 1478 N N . LEU A 1 187 ? -3.457 2.609 1.914 1.00 84.38 187 LEU A N 1
ATOM 1479 C CA . LEU A 1 187 ? -3.291 1.262 1.367 1.00 84.38 187 LEU A CA 1
ATOM 1480 C C . LEU A 1 187 ? -1.822 0.863 1.159 1.00 84.38 187 LEU A C 1
ATOM 1482 O O . LEU A 1 187 ? -1.553 -0.309 0.897 1.00 84.38 187 LEU A O 1
ATOM 1486 N N . VAL A 1 188 ? -0.882 1.811 1.272 1.00 77.06 188 VAL A N 1
ATOM 1487 C CA . VAL A 1 188 ? 0.565 1.537 1.247 1.00 77.06 188 VAL A CA 1
ATOM 1488 C C . VAL A 1 188 ? 1.210 1.556 2.639 1.00 77.06 188 VAL A C 1
ATOM 1490 O O . VAL A 1 188 ? 2.391 1.242 2.774 1.00 77.06 188 VAL A O 1
ATOM 1493 N N . SER A 1 189 ? 0.450 1.900 3.685 1.00 71.94 189 SER A N 1
ATOM 1494 C CA . SER A 1 189 ? 0.921 1.883 5.072 1.00 71.94 189 SER A CA 1
ATOM 1495 C C . SER A 1 189 ? 0.814 0.482 5.675 1.00 71.94 189 SER A C 1
ATOM 1497 O O . SER A 1 189 ? -0.227 -0.167 5.581 1.00 71.94 189 SER A O 1
ATOM 1499 N N . HIS A 1 190 ? 1.859 0.060 6.392 1.00 56.56 190 HIS A N 1
ATOM 1500 C CA . HIS A 1 190 ? 1.918 -1.180 7.182 1.00 56.56 190 HIS A CA 1
ATOM 1501 C C . HIS A 1 190 ? 0.664 -1.420 8.043 1.00 56.56 190 HIS A C 1
ATOM 1503 O O . HIS A 1 190 ? 0.159 -2.532 8.153 1.00 56.56 190 HIS A O 1
ATOM 1509 N N . ASN A 1 191 ? 0.132 -0.348 8.635 1.00 63.34 191 ASN A N 1
ATOM 1510 C CA . ASN A 1 191 ? -1.007 -0.383 9.544 1.00 63.34 191 ASN A CA 1
ATOM 1511 C C . ASN A 1 191 ? -2.348 -0.071 8.855 1.00 63.34 191 ASN A C 1
ATOM 1513 O O . ASN A 1 191 ? -3.336 0.156 9.557 1.00 63.34 191 ASN A O 1
ATOM 1517 N N . MET A 1 192 ? -2.373 0.003 7.515 1.00 74.69 192 MET A N 1
ATOM 1518 C CA . MET A 1 192 ? -3.488 0.479 6.675 1.00 74.69 192 MET A CA 1
ATOM 1519 C C . MET A 1 192 ? -3.989 1.894 7.021 1.00 74.69 192 MET A C 1
ATOM 1521 O O . MET A 1 192 ? -5.008 2.346 6.505 1.00 74.69 192 MET A O 1
ATOM 1525 N N . LEU A 1 193 ? -3.278 2.606 7.896 1.00 79.25 193 LEU A N 1
ATOM 1526 C CA . LEU A 1 193 ? -3.636 3.908 8.445 1.00 79.25 193 LEU A CA 1
ATOM 1527 C C . LEU A 1 193 ? -2.455 4.862 8.292 1.00 79.25 193 LEU A C 1
ATOM 1529 O O . LEU A 1 193 ? -1.311 4.514 8.603 1.00 79.25 193 LEU A O 1
ATOM 1533 N N . LYS A 1 194 ? -2.762 6.087 7.879 1.00 81.44 194 LYS A N 1
ATOM 1534 C CA . LYS A 1 194 ? -1.877 7.245 7.950 1.00 81.44 194 LYS A CA 1
ATOM 1535 C C . LYS A 1 194 ? -2.323 8.121 9.107 1.00 81.44 194 LYS A C 1
ATOM 1537 O O . LYS A 1 194 ? -3.500 8.455 9.211 1.00 81.44 194 LYS A O 1
ATOM 1542 N N . ILE A 1 195 ? -1.370 8.479 9.960 1.00 80.56 195 ILE A N 1
ATOM 1543 C CA . ILE A 1 195 ? -1.557 9.352 11.119 1.00 80.56 195 ILE A CA 1
ATOM 1544 C C . ILE A 1 195 ? -0.728 10.613 10.876 1.00 80.56 195 ILE A C 1
ATOM 1546 O O . ILE A 1 195 ? 0.446 10.514 10.522 1.00 80.56 195 ILE A O 1
ATOM 1550 N N . ALA A 1 196 ? -1.325 11.790 11.051 1.00 79.69 196 ALA A N 1
ATOM 1551 C CA . ALA A 1 196 ? -0.635 13.072 10.941 1.00 79.69 196 ALA A CA 1
ATOM 1552 C C . ALA A 1 196 ? -1.071 14.022 12.064 1.00 79.69 196 ALA A C 1
ATOM 1554 O O . ALA A 1 196 ? -2.256 14.147 12.353 1.00 79.69 196 ALA A O 1
ATOM 1555 N N . GLU A 1 197 ? -0.130 14.726 12.691 1.00 72.94 197 GLU A N 1
ATOM 1556 C CA . GLU A 1 197 ? -0.458 15.760 13.681 1.00 72.94 197 GLU A CA 1
ATOM 1557 C C . GLU A 1 197 ? -1.271 16.895 13.039 1.00 72.94 197 GLU A C 1
ATOM 1559 O O . GLU A 1 197 ? -0.868 17.446 12.010 1.00 72.94 197 GLU A O 1
ATOM 1564 N N . ASN A 1 198 ? -2.380 17.311 13.663 1.00 70.50 198 ASN A N 1
ATOM 1565 C CA . ASN A 1 198 ? -3.180 18.429 13.160 1.00 70.50 198 ASN A CA 1
ATOM 1566 C C . ASN A 1 198 ? -2.563 19.772 13.605 1.00 70.50 198 ASN A C 1
ATOM 1568 O O . ASN A 1 198 ? -3.028 20.442 14.535 1.00 70.50 198 ASN A O 1
ATOM 1572 N N . LYS A 1 199 ? -1.469 20.158 12.936 1.00 61.25 199 LYS A N 1
ATOM 1573 C CA . LYS A 1 199 ? -0.684 21.365 13.258 1.00 61.25 199 LYS A CA 1
ATOM 1574 C C . LYS A 1 199 ? -1.492 22.660 13.114 1.00 61.25 199 LYS A C 1
ATOM 1576 O O . LYS A 1 199 ? -1.313 23.576 13.915 1.00 61.25 199 LYS A O 1
ATOM 1581 N N . ASP A 1 200 ? -2.456 22.704 12.196 1.00 57.88 200 ASP A N 1
ATOM 1582 C CA . ASP A 1 200 ? -3.350 23.855 12.015 1.00 57.88 200 ASP A CA 1
ATOM 1583 C C . ASP A 1 200 ? -4.207 24.141 13.255 1.00 57.88 200 ASP A C 1
ATOM 1585 O O . ASP A 1 200 ? -4.517 25.297 13.559 1.00 57.88 200 ASP A O 1
ATOM 1589 N N . ARG A 1 201 ? -4.635 23.104 13.991 1.00 54.59 201 ARG A N 1
ATOM 1590 C CA . ARG A 1 201 ? -5.404 23.299 15.227 1.00 54.59 201 ARG A CA 1
ATOM 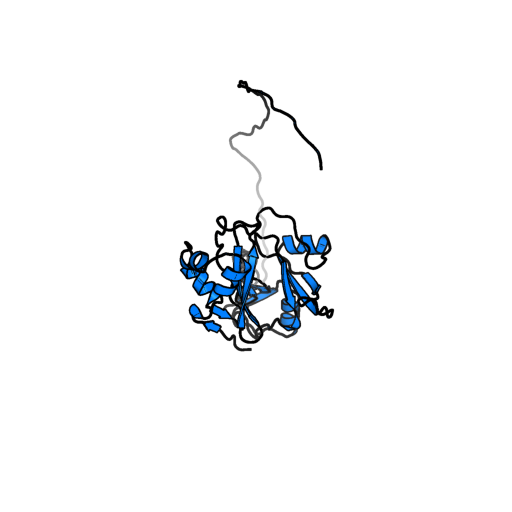1591 C C . ARG A 1 201 ? -4.506 23.678 16.402 1.00 54.59 201 ARG A C 1
ATOM 1593 O O . ARG A 1 201 ? -4.911 24.562 17.150 1.00 54.59 201 ARG A O 1
ATOM 1600 N N . LEU A 1 202 ? -3.290 23.126 16.494 1.00 52.66 202 LEU A N 1
ATOM 1601 C CA . LEU A 1 202 ? -2.281 23.534 17.487 1.00 52.66 202 LEU A CA 1
ATOM 1602 C C . LEU A 1 202 ? -1.945 25.033 17.377 1.00 52.66 202 LEU A C 1
ATOM 1604 O O . LEU A 1 202 ? -1.954 25.747 18.384 1.00 52.66 202 LEU A O 1
ATOM 1608 N N . LEU A 1 203 ? -1.749 25.533 16.152 1.00 52.84 203 LEU A N 1
ATOM 1609 C CA . LEU A 1 203 ? -1.513 26.956 15.876 1.00 52.84 203 LEU A CA 1
ATOM 1610 C C . LEU A 1 203 ? -2.719 27.835 16.256 1.00 52.84 203 LEU A C 1
ATOM 1612 O O . LEU A 1 203 ? -2.543 28.897 16.854 1.00 52.84 203 LEU A O 1
ATOM 1616 N N . ARG A 1 204 ? -3.953 27.381 15.990 1.00 54.59 204 ARG A N 1
ATOM 1617 C CA . ARG A 1 204 ? -5.175 28.093 16.413 1.00 54.59 204 ARG A CA 1
ATOM 1618 C C . ARG A 1 204 ? -5.357 28.114 17.935 1.00 54.59 204 ARG A C 1
ATOM 1620 O O . ARG A 1 204 ? -5.745 29.150 18.466 1.00 54.59 204 ARG A O 1
ATOM 1627 N N . SER A 1 205 ? -5.038 27.034 18.653 1.00 52.91 205 SER A N 1
ATOM 1628 C CA . SER A 1 205 ? -5.051 27.041 20.126 1.00 52.91 205 SER A CA 1
ATOM 1629 C C . SER A 1 205 ? -3.973 27.953 20.717 1.00 52.91 205 SER A C 1
ATOM 1631 O O . SER A 1 205 ? -4.266 28.683 21.659 1.00 52.91 205 SER A O 1
ATOM 1633 N N . ALA A 1 206 ? -2.771 27.995 20.130 1.00 51.50 206 ALA A N 1
ATOM 1634 C CA . ALA A 1 206 ? -1.715 28.918 20.553 1.00 51.50 206 ALA A CA 1
ATOM 1635 C C . ALA A 1 206 ? -2.113 30.393 20.337 1.00 51.50 206 ALA A C 1
ATOM 1637 O O . ALA A 1 206 ? -1.877 31.226 21.208 1.00 51.50 206 ALA A O 1
ATOM 1638 N N . GLY A 1 207 ? -2.791 30.709 19.226 1.00 46.81 207 GLY A N 1
ATOM 1639 C CA . GLY A 1 207 ? -3.346 32.045 18.972 1.00 46.81 207 GLY A CA 1
ATOM 1640 C C . GLY A 1 207 ? -4.543 32.425 19.860 1.00 46.81 207 GLY A C 1
ATOM 1641 O O . GLY A 1 207 ? -4.785 33.607 20.085 1.00 46.81 207 GLY A O 1
ATOM 1642 N N . SER A 1 208 ? -5.279 31.446 20.398 1.00 43.50 208 SER A N 1
ATOM 1643 C CA . SER A 1 208 ? -6.481 31.681 21.215 1.00 43.50 208 SER A CA 1
ATOM 1644 C C . SER A 1 208 ? -6.192 32.038 22.678 1.00 43.50 208 SER A C 1
ATOM 1646 O O . SER A 1 208 ? -7.060 32.608 23.339 1.00 43.50 208 SER A O 1
ATOM 1648 N N . ILE A 1 209 ? -5.002 31.720 23.199 1.00 45.97 209 ILE A N 1
ATOM 1649 C CA . ILE A 1 209 ? -4.636 31.962 24.610 1.00 45.97 209 ILE A CA 1
ATOM 1650 C C . ILE A 1 209 ? -4.563 33.470 24.938 1.00 45.97 209 ILE A C 1
ATOM 1652 O O . ILE A 1 209 ? -4.679 33.856 26.097 1.00 45.97 209 ILE A O 1
ATOM 1656 N N . GLY A 1 210 ? -4.450 34.339 23.926 1.00 45.78 210 GLY A N 1
ATOM 1657 C CA . GLY A 1 210 ? -4.342 35.793 24.093 1.00 45.78 210 GLY A CA 1
ATOM 1658 C C . GLY A 1 210 ? -5.651 36.596 24.174 1.00 45.78 210 GLY A C 1
ATOM 1659 O O . GLY A 1 210 ? -5.562 37.815 24.275 1.00 45.78 210 GLY A O 1
ATOM 1660 N N . GLN A 1 211 ? -6.846 35.988 24.085 1.00 43.31 211 GLN A N 1
ATOM 1661 C CA . GLN A 1 211 ? -8.118 36.752 24.033 1.00 43.31 211 GLN A CA 1
ATOM 1662 C C . GLN A 1 211 ? -9.248 36.279 24.965 1.00 43.31 211 GLN A C 1
ATOM 1664 O O . GLN A 1 211 ? -10.310 36.896 24.989 1.00 43.31 211 GLN A O 1
ATOM 1669 N N . SER A 1 212 ? -9.051 35.241 25.782 1.00 44.91 212 SER A N 1
ATOM 1670 C CA . SER A 1 212 ? -10.097 34.715 26.678 1.00 44.91 212 SER A CA 1
ATOM 1671 C C . SER A 1 212 ? -9.871 35.030 28.164 1.00 44.91 212 SER A C 1
ATOM 1673 O O . SER A 1 212 ? -10.101 34.169 29.013 1.00 44.91 212 SER A O 1
ATOM 1675 N N . GLN A 1 213 ? -9.434 36.252 28.501 1.00 43.72 213 GLN A N 1
ATOM 1676 C CA . GLN A 1 213 ? -9.307 36.690 29.901 1.00 43.72 213 GLN A CA 1
ATOM 1677 C C . GLN A 1 213 ? -9.749 38.142 30.168 1.00 43.72 213 GLN A C 1
ATOM 1679 O O . GLN A 1 213 ? -9.181 38.811 31.021 1.00 43.72 213 GLN A O 1
ATOM 1684 N N . GLU A 1 214 ? -10.802 38.634 29.500 1.00 41.53 214 GLU A N 1
ATOM 1685 C CA . GLU A 1 214 ? -11.366 39.954 29.840 1.00 41.53 214 GLU A CA 1
ATOM 1686 C C . GLU A 1 214 ? -12.891 40.066 29.616 1.00 41.53 214 GLU A C 1
ATOM 1688 O O . GLU A 1 214 ? -13.393 40.984 28.972 1.00 41.53 214 GLU A O 1
ATOM 1693 N N . THR A 1 215 ? -13.684 39.106 30.125 1.00 40.47 215 THR A N 1
ATOM 1694 C CA . THR A 1 215 ? -15.165 39.261 30.170 1.00 40.47 215 THR A CA 1
ATOM 1695 C C . THR A 1 215 ? -15.886 38.462 31.271 1.00 40.47 215 THR A C 1
ATOM 1697 O O . THR A 1 215 ? -16.981 37.937 31.073 1.00 40.47 215 THR A O 1
ATOM 1700 N N . ARG A 1 216 ? -15.313 38.389 32.481 1.00 43.19 216 ARG A N 1
ATOM 1701 C CA . ARG A 1 216 ? -16.054 38.007 33.703 1.00 43.19 216 ARG A CA 1
ATOM 1702 C C . ARG A 1 216 ? -15.663 38.912 34.872 1.00 43.19 216 ARG A C 1
ATOM 1704 O O . ARG A 1 216 ? -14.780 38.579 35.650 1.00 43.19 216 ARG A O 1
ATOM 1711 N N . GLY A 1 217 ? -16.340 40.057 34.975 1.00 32.38 217 GLY A N 1
ATOM 1712 C CA . GLY A 1 217 ? -16.059 41.091 35.974 1.00 32.38 217 GLY A CA 1
ATOM 1713 C C . GLY A 1 217 ? -17.255 42.008 36.247 1.00 32.38 217 GLY A C 1
ATOM 1714 O O . GLY A 1 217 ? -17.312 43.111 35.731 1.00 32.38 217 GLY A O 1
ATOM 1715 N N . MET A 1 218 ? -18.190 41.514 37.064 1.00 36.91 218 MET A N 1
ATOM 1716 C CA . MET A 1 218 ? -19.065 42.270 37.982 1.00 36.91 218 MET A CA 1
ATOM 1717 C C . MET A 1 218 ? -19.802 43.522 37.459 1.00 36.91 218 MET A C 1
ATOM 1719 O O . MET A 1 218 ? -19.288 44.635 37.445 1.00 36.91 218 MET A O 1
ATOM 1723 N N . SER A 1 219 ? -21.103 43.360 37.218 1.00 34.34 219 SER A N 1
ATOM 1724 C CA . SER A 1 219 ? -22.070 44.459 37.192 1.00 34.34 219 SER A CA 1
ATOM 1725 C C . SER A 1 219 ? -22.529 44.842 38.610 1.00 34.34 219 SER A C 1
ATOM 1727 O O . SER A 1 219 ? -23.326 44.101 39.188 1.00 34.34 219 SER A O 1
ATOM 1729 N N . SER A 1 220 ? -22.118 45.999 39.147 1.00 33.16 220 SER A N 1
ATOM 1730 C CA . SER A 1 220 ? -22.895 46.765 40.148 1.00 33.16 220 SER A CA 1
ATOM 1731 C C . SER A 1 220 ? -22.289 48.145 40.482 1.00 33.16 220 SER A C 1
ATOM 1733 O O . SER A 1 220 ? -21.085 48.343 40.409 1.00 33.16 220 SER A O 1
ATOM 1735 N N . VAL A 1 221 ? -23.164 49.059 40.935 1.00 33.03 221 VAL A N 1
ATOM 1736 C CA . VAL A 1 221 ? -22.891 50.333 41.649 1.00 33.03 221 VAL A CA 1
ATOM 1737 C C . VAL A 1 221 ? -22.448 51.569 40.829 1.00 33.03 221 VAL A C 1
ATOM 1739 O O . VAL A 1 221 ? -21.286 51.773 40.511 1.00 33.03 221 VAL A O 1
ATOM 1742 N N . LEU A 1 222 ? -23.441 52.441 40.596 1.00 33.38 222 LEU A N 1
ATOM 1743 C CA . LEU A 1 222 ? -23.474 53.904 40.827 1.00 33.38 222 LEU A CA 1
ATOM 1744 C C . LEU A 1 222 ? -22.163 54.728 40.805 1.00 33.38 222 LEU A C 1
ATOM 1746 O O . LEU A 1 222 ? -21.289 54.551 41.646 1.00 33.38 222 LEU A O 1
ATOM 1750 N N . GLY A 1 223 ? -22.163 55.811 40.017 1.00 29.27 223 GLY A N 1
ATOM 1751 C CA . GLY A 1 223 ? -21.261 56.959 40.207 1.00 29.27 223 GLY A CA 1
ATOM 1752 C C . GLY A 1 223 ? -20.974 57.712 38.907 1.00 29.27 223 GLY A C 1
ATOM 1753 O O . GLY A 1 223 ? -20.399 57.149 37.985 1.00 29.27 223 GLY A O 1
ATOM 1754 N N . GLY A 1 224 ? -21.389 58.977 38.801 1.00 28.14 224 GLY A N 1
ATOM 1755 C CA . GLY A 1 224 ? -21.160 59.792 37.598 1.00 28.14 224 GLY A CA 1
ATOM 1756 C C . GLY A 1 224 ? -19.948 60.723 37.708 1.00 28.14 224 GLY A C 1
ATOM 1757 O O . GLY A 1 224 ? -19.478 61.006 38.806 1.00 28.14 224 GLY A O 1
ATOM 1758 N N . GLY A 1 225 ? -19.515 61.298 36.578 1.00 30.34 225 GLY A N 1
ATOM 1759 C CA . GLY A 1 225 ? -18.700 62.520 36.587 1.00 30.34 225 GLY A CA 1
ATOM 1760 C C . GLY A 1 225 ? -17.595 62.638 35.530 1.00 30.34 225 GLY A C 1
ATOM 1761 O O . GLY A 1 225 ? -16.601 61.932 35.581 1.00 30.34 225 GLY A O 1
ATOM 1762 N N . LYS A 1 226 ? -17.726 63.677 34.690 1.00 31.45 226 LYS A N 1
ATOM 1763 C CA . LYS A 1 226 ? -16.644 64.467 34.053 1.00 31.45 226 LYS A CA 1
ATOM 1764 C C . LYS A 1 226 ? -15.692 63.794 33.037 1.00 31.45 226 LYS A C 1
ATOM 1766 O O . LYS A 1 226 ? -14.607 63.339 33.358 1.00 31.45 226 LYS A O 1
ATOM 1771 N N . SER A 1 227 ? -16.058 63.960 31.763 1.00 33.56 227 SER A N 1
ATOM 1772 C CA . SER A 1 227 ? -15.298 64.706 30.732 1.00 33.56 227 SER A CA 1
ATOM 1773 C C . SER A 1 227 ? -13.795 64.989 30.942 1.00 33.56 227 SER A C 1
ATOM 1775 O O . SER A 1 227 ? -13.469 65.813 31.795 1.00 33.56 227 SER A O 1
ATOM 1777 N N . THR A 1 228 ? -12.975 64.594 29.951 1.00 31.58 228 THR A N 1
ATOM 1778 C CA . THR A 1 228 ? -12.032 65.498 29.236 1.00 31.58 228 THR A CA 1
ATOM 1779 C C . THR A 1 228 ? -11.613 64.973 27.843 1.00 31.58 228 THR A C 1
ATOM 1781 O O . THR A 1 228 ? -11.101 63.869 27.702 1.00 31.58 228 THR A O 1
ATOM 1784 N N . LYS A 1 229 ? -11.764 65.817 26.807 1.00 38.44 229 LYS A N 1
ATOM 1785 C CA . LYS A 1 229 ? -10.865 65.899 25.619 1.00 38.44 229 LYS A CA 1
ATOM 1786 C C . LYS A 1 229 ? -9.532 66.563 26.067 1.00 38.44 229 LYS A C 1
ATOM 1788 O O . LYS A 1 229 ? -9.590 67.210 27.115 1.00 38.44 229 LYS A O 1
ATOM 1793 N N . PRO A 1 230 ? -8.371 66.514 25.360 1.00 42.12 230 PRO A N 1
ATOM 1794 C CA . PRO A 1 230 ? -8.152 66.605 23.897 1.00 42.12 230 PRO A CA 1
ATOM 1795 C C . PRO A 1 230 ? -7.172 65.498 23.385 1.00 42.12 230 PRO A C 1
ATOM 1797 O O . PRO A 1 230 ? -7.137 64.447 24.006 1.00 42.12 230 PRO A O 1
ATOM 1800 N N . ALA A 1 231 ? -6.410 65.548 22.275 1.00 32.28 231 ALA A N 1
ATOM 1801 C CA . ALA A 1 231 ? -6.047 66.597 21.303 1.00 32.28 231 ALA A CA 1
ATOM 1802 C C . ALA A 1 231 ? -5.705 66.026 19.897 1.00 32.28 231 ALA A C 1
ATOM 1804 O O . ALA A 1 231 ? -5.845 64.834 19.647 1.00 32.28 231 ALA A O 1
ATOM 1805 N N . THR A 1 232 ? -5.226 66.881 18.981 1.00 32.34 232 THR A N 1
ATOM 1806 C CA . THR A 1 232 ? -4.727 66.532 17.633 1.00 32.34 232 THR A CA 1
ATOM 1807 C C . THR A 1 232 ? -3.267 66.952 17.393 1.00 32.34 232 THR A C 1
ATOM 1809 O O . THR A 1 232 ? -2.880 68.053 17.781 1.00 32.34 232 THR A O 1
ATOM 1812 N N . SER A 1 233 ? -2.580 66.189 16.527 1.00 31.34 233 SER A N 1
ATOM 1813 C CA . SER A 1 233 ? -1.615 66.638 15.489 1.00 31.34 233 SER A CA 1
ATOM 1814 C C . SER A 1 233 ? -0.084 66.594 15.723 1.00 31.34 233 SER A C 1
ATOM 1816 O O . SER A 1 233 ? 0.413 66.992 16.769 1.00 31.34 233 SER A O 1
ATOM 1818 N N . LYS A 1 234 ? 0.619 66.265 14.611 1.00 30.58 234 LYS A N 1
ATOM 1819 C CA . LYS A 1 234 ? 2.050 66.501 14.257 1.00 30.58 234 LYS A CA 1
ATOM 1820 C C . LYS A 1 234 ? 3.117 65.651 14.993 1.00 30.58 234 LYS A C 1
ATOM 1822 O O . LYS A 1 234 ? 2.960 65.359 16.162 1.00 30.58 234 LYS A O 1
ATOM 1827 N N . SER A 1 235 ? 4.267 65.273 14.399 1.00 33.69 235 SER A N 1
ATOM 1828 C CA . SER A 1 235 ? 4.750 65.260 12.987 1.00 33.69 235 SER A CA 1
ATOM 1829 C C . SER A 1 235 ? 6.162 64.622 12.879 1.00 33.69 235 SER A C 1
ATOM 1831 O O . SER A 1 235 ? 6.863 64.619 13.885 1.00 33.69 235 SER A O 1
ATOM 1833 N N . LYS A 1 236 ? 6.626 64.288 11.649 1.00 32.25 236 LYS A N 1
ATOM 1834 C CA . LYS A 1 236 ? 8.002 63.837 11.252 1.00 32.25 236 LYS A CA 1
ATOM 1835 C C . LYS A 1 236 ? 8.379 62.421 11.738 1.00 32.25 236 LYS A C 1
ATOM 1837 O O . LYS A 1 236 ? 7.990 62.046 12.829 1.00 32.25 236 LYS A O 1
ATOM 1842 N N . GLY A 1 237 ? 9.153 61.587 11.033 1.00 29.36 237 GLY A N 1
ATOM 1843 C CA . GLY A 1 237 ? 9.740 61.541 9.670 1.00 29.36 237 GLY A CA 1
ATOM 1844 C C . GLY A 1 237 ? 10.125 60.057 9.397 1.00 29.36 237 GLY A C 1
ATOM 1845 O O . GLY A 1 237 ? 9.674 59.211 10.155 1.00 29.36 237 GLY A O 1
ATOM 1846 N N . LYS A 1 238 ? 10.949 59.605 8.437 1.00 33.09 238 LYS A N 1
ATOM 1847 C CA . LYS A 1 238 ? 11.749 60.189 7.338 1.00 33.09 238 LYS A CA 1
ATOM 1848 C C . LYS A 1 238 ? 12.282 58.989 6.492 1.00 33.09 238 LYS A C 1
ATOM 1850 O O . LYS A 1 238 ? 12.591 57.967 7.090 1.00 33.09 238 LYS A O 1
ATOM 1855 N N . GLY A 1 239 ? 12.475 59.125 5.172 1.00 30.86 239 GLY A N 1
ATOM 1856 C CA . GLY A 1 239 ? 13.049 58.080 4.280 1.00 30.86 239 GLY A CA 1
ATOM 1857 C C . GLY A 1 239 ? 11.976 57.194 3.616 1.00 30.86 239 GLY A C 1
ATOM 1858 O O . GLY A 1 239 ? 11.093 56.708 4.308 1.00 30.86 239 GLY A O 1
ATOM 1859 N N . SER A 1 240 ? 11.851 57.095 2.285 1.00 33.59 240 SER A N 1
ATOM 1860 C CA . SER A 1 240 ? 12.823 56.685 1.239 1.00 33.59 240 SER A CA 1
ATOM 1861 C C . SER A 1 240 ? 13.159 55.184 1.327 1.00 33.59 240 SER A C 1
ATOM 1863 O O . SER A 1 240 ? 13.553 54.734 2.392 1.00 33.59 240 SER A O 1
ATOM 1865 N N . GLN A 1 241 ? 13.056 54.370 0.267 1.00 35.28 241 GLN A N 1
ATOM 1866 C CA . GLN A 1 241 ? 12.894 54.684 -1.164 1.00 35.28 241 GLN A CA 1
ATOM 1867 C C . GLN A 1 241 ? 12.207 53.520 -1.915 1.00 35.28 241 GLN A C 1
ATOM 1869 O O . GLN A 1 241 ? 12.330 52.370 -1.504 1.00 35.28 241 GLN A O 1
ATOM 1874 N N . ALA A 1 242 ? 11.508 53.808 -3.019 1.00 35.22 242 ALA A N 1
ATOM 1875 C CA . ALA A 1 242 ? 10.895 52.809 -3.906 1.00 35.22 242 ALA A CA 1
ATOM 1876 C C . ALA A 1 242 ? 11.287 53.060 -5.378 1.00 35.22 242 ALA A C 1
ATOM 1878 O O . ALA A 1 242 ? 11.535 54.203 -5.758 1.00 35.22 242 ALA A O 1
ATOM 1879 N N . GLY A 1 243 ? 11.312 51.996 -6.189 1.00 31.73 243 GLY A N 1
ATOM 1880 C CA . GLY A 1 243 ? 11.765 51.967 -7.596 1.00 31.73 243 GLY A CA 1
ATOM 1881 C C . GLY A 1 243 ? 12.404 50.597 -7.870 1.00 31.73 243 GLY A C 1
ATOM 1882 O O . GLY A 1 243 ? 13.441 50.326 -7.283 1.00 31.73 243 GLY A O 1
ATOM 1883 N N . LYS A 1 244 ? 11.828 49.599 -8.558 1.00 36.78 244 LYS A N 1
ATOM 1884 C CA . LYS A 1 244 ? 10.929 49.497 -9.731 1.00 36.78 244 LYS A CA 1
ATOM 1885 C C . LYS A 1 244 ? 11.610 49.745 -11.095 1.00 36.78 244 LYS A C 1
ATOM 1887 O O . LYS A 1 244 ? 12.090 50.845 -11.341 1.00 36.78 244 LYS A O 1
ATOM 1892 N N . ASN A 1 245 ? 11.471 48.723 -11.959 1.00 33.00 245 ASN A N 1
ATOM 1893 C CA . ASN A 1 245 ? 11.730 48.583 -13.413 1.00 33.00 245 ASN A CA 1
ATOM 1894 C C . ASN A 1 245 ? 12.983 47.730 -13.745 1.00 33.00 245 ASN A C 1
ATOM 1896 O O . ASN A 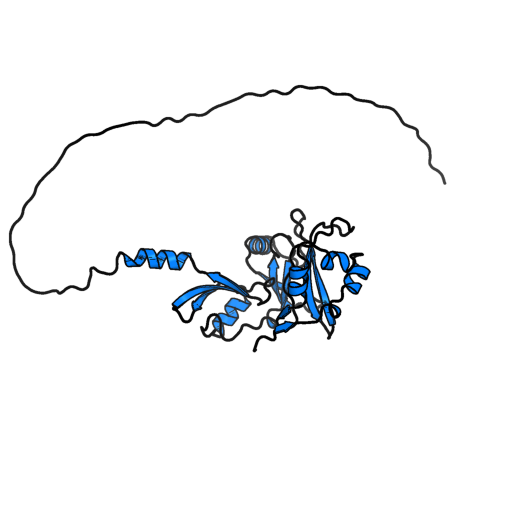1 245 ? 14.028 47.996 -13.170 1.00 33.00 245 ASN A O 1
ATOM 1900 N N . VAL A 1 246 ? 12.970 46.611 -14.502 1.00 34.22 246 VAL A N 1
ATOM 1901 C CA . VAL A 1 246 ? 12.249 46.102 -15.715 1.00 34.22 246 VAL A CA 1
ATOM 1902 C C . VAL A 1 246 ? 13.079 46.269 -17.005 1.00 34.22 246 VAL A C 1
ATOM 1904 O O . VAL A 1 246 ? 13.494 47.384 -17.294 1.00 34.22 246 VAL A O 1
ATOM 1907 N N . ALA A 1 247 ? 13.177 45.174 -17.792 1.00 32.94 247 ALA A N 1
ATOM 1908 C CA . ALA A 1 247 ? 13.709 45.042 -19.173 1.00 32.94 247 ALA A CA 1
ATOM 1909 C C . ALA A 1 247 ? 15.245 45.192 -19.363 1.00 32.94 247 ALA A C 1
ATOM 1911 O O . ALA A 1 247 ? 15.883 45.885 -18.581 1.00 32.94 247 ALA A O 1
ATOM 1912 N N . ALA A 1 248 ? 15.909 44.607 -20.379 1.00 32.72 248 ALA A N 1
ATOM 1913 C CA . ALA A 1 248 ? 15.627 43.477 -21.299 1.00 32.72 248 ALA A CA 1
ATOM 1914 C C . ALA A 1 248 ? 16.921 43.119 -22.094 1.00 32.72 248 ALA A C 1
ATOM 1916 O O . ALA A 1 248 ? 17.853 43.916 -22.083 1.00 32.72 248 ALA A O 1
ATOM 1917 N N . GLU A 1 249 ? 16.921 41.993 -22.837 1.00 30.36 249 GLU A N 1
ATOM 1918 C CA . GLU A 1 249 ? 17.887 41.636 -23.916 1.00 30.36 249 GLU A CA 1
ATOM 1919 C C . GLU A 1 249 ? 19.381 41.436 -23.505 1.00 30.36 249 GLU A C 1
ATOM 1921 O O . GLU A 1 249 ? 19.790 41.820 -22.418 1.00 30.36 249 GLU A O 1
ATOM 1926 N N . GLN A 1 250 ? 20.265 40.753 -24.256 1.00 32.31 250 GLN A N 1
ATOM 1927 C CA . GLN A 1 250 ? 20.193 40.176 -25.613 1.00 32.31 250 GLN A CA 1
ATOM 1928 C C . GLN A 1 250 ? 21.066 38.894 -25.752 1.00 32.31 250 GLN A C 1
ATOM 1930 O O . GLN A 1 250 ? 21.747 38.478 -24.819 1.00 32.31 250 GLN A O 1
ATOM 1935 N N . ALA A 1 251 ? 21.019 38.258 -26.928 1.00 31.05 251 ALA A N 1
ATOM 1936 C CA . ALA A 1 251 ? 21.632 36.966 -27.269 1.00 31.05 251 ALA A CA 1
ATOM 1937 C C . ALA A 1 251 ? 23.176 36.933 -27.350 1.00 31.05 251 ALA A C 1
ATOM 1939 O O . ALA A 1 251 ? 23.811 37.970 -27.528 1.00 31.05 251 ALA A O 1
ATOM 1940 N N . SER A 1 252 ? 23.758 35.719 -27.402 1.00 32.34 252 SER A N 1
ATOM 1941 C CA . SER A 1 252 ? 24.616 35.280 -28.532 1.00 32.34 252 SER A CA 1
ATOM 1942 C C . SER A 1 252 ? 25.067 33.812 -28.438 1.00 32.34 252 SER A C 1
ATOM 1944 O O . SER A 1 252 ? 25.604 33.380 -27.424 1.00 32.34 252 SER A O 1
ATOM 1946 N N . ALA A 1 253 ? 24.943 33.085 -29.552 1.00 36.34 253 ALA A N 1
ATOM 1947 C CA . ALA A 1 253 ? 25.761 31.918 -29.898 1.00 36.34 253 ALA A CA 1
ATOM 1948 C C . ALA A 1 253 ? 26.493 32.235 -31.215 1.00 36.34 253 ALA A C 1
ATOM 1950 O O . ALA A 1 253 ? 25.937 32.952 -32.051 1.00 36.34 253 ALA A O 1
ATOM 1951 N N . PRO A 1 254 ? 27.745 31.786 -31.387 1.00 44.50 254 PRO A N 1
ATOM 1952 C CA . PRO A 1 254 ? 28.073 30.831 -32.468 1.00 44.50 254 PRO A CA 1
ATOM 1953 C C . PRO A 1 254 ? 29.229 29.875 -32.056 1.00 44.50 254 PRO A C 1
ATOM 1955 O O . PRO A 1 254 ? 29.798 30.042 -30.986 1.00 44.50 254 PRO A O 1
ATOM 1958 N N . SER A 1 255 ? 29.730 28.898 -32.827 1.00 34.03 255 SER A N 1
ATOM 1959 C CA . SER A 1 255 ? 29.234 28.021 -33.913 1.00 34.03 255 SER A CA 1
ATOM 1960 C C . SER A 1 255 ? 30.348 26.986 -34.225 1.00 34.03 255 SER A C 1
ATOM 1962 O O . SER A 1 255 ? 31.453 27.149 -33.720 1.00 34.03 255 SER A O 1
ATOM 1964 N N . GLN A 1 256 ? 30.095 26.029 -35.135 1.00 37.34 256 GLN A N 1
ATOM 1965 C CA . GLN A 1 256 ? 31.067 25.079 -35.735 1.00 37.34 256 GLN A CA 1
ATOM 1966 C C . GLN A 1 256 ? 31.626 23.989 -34.782 1.00 37.34 256 GLN A C 1
ATOM 1968 O O . GLN A 1 256 ? 32.010 24.267 -33.657 1.00 37.34 256 GLN A O 1
ATOM 1973 N N . GLY A 1 257 ? 31.732 22.708 -35.154 1.00 29.17 257 GLY A N 1
ATOM 1974 C CA . GLY A 1 257 ? 31.211 21.997 -36.328 1.00 29.17 257 GLY A CA 1
ATOM 1975 C C . GLY A 1 257 ? 32.235 21.041 -36.942 1.00 29.17 257 GLY A C 1
ATOM 1976 O O . GLY A 1 257 ? 33.353 21.459 -37.213 1.00 29.17 257 GLY A O 1
ATOM 1977 N N . GLN A 1 258 ? 31.833 19.802 -37.245 1.00 34.47 258 GLN A N 1
ATOM 1978 C CA . GLN A 1 258 ? 32.312 19.086 -38.434 1.00 34.47 258 GLN A CA 1
ATOM 1979 C C . GLN A 1 258 ? 31.450 17.861 -38.760 1.00 34.47 258 GLN A C 1
ATOM 1981 O O . GLN A 1 258 ? 31.084 17.065 -37.900 1.00 34.47 258 GLN A O 1
ATOM 1986 N N . SER A 1 259 ? 31.136 17.741 -40.043 1.00 37.19 259 SER A N 1
ATOM 1987 C CA . SER A 1 259 ? 30.439 16.633 -40.687 1.00 37.19 259 SER A CA 1
ATOM 1988 C C . SER A 1 259 ? 31.430 15.627 -41.273 1.00 37.19 259 SER A C 1
ATOM 1990 O O . SER A 1 259 ? 32.405 16.049 -41.894 1.00 37.19 259 SER A O 1
ATOM 1992 N N . GLN A 1 260 ? 31.097 14.334 -41.253 1.00 38.22 260 GLN A N 1
ATOM 1993 C CA . GLN A 1 260 ? 31.497 13.420 -42.328 1.00 38.22 260 GLN A CA 1
ATOM 1994 C C . GLN A 1 260 ? 30.311 12.558 -42.772 1.00 38.22 260 GLN A C 1
ATOM 1996 O O . GLN A 1 260 ? 29.647 11.919 -41.960 1.00 38.22 260 GLN A O 1
ATOM 2001 N N . GLN A 1 261 ? 30.056 12.568 -44.081 1.00 37.34 261 GLN A N 1
ATOM 2002 C CA . GLN A 1 261 ? 29.213 11.606 -44.787 1.00 37.34 261 GLN A CA 1
ATOM 2003 C C . GLN A 1 261 ? 30.112 10.606 -45.522 1.00 37.34 261 GLN A C 1
ATOM 2005 O O . GLN A 1 261 ? 31.121 11.004 -46.102 1.00 37.34 261 GLN A O 1
ATOM 2010 N N . SER A 1 262 ? 29.695 9.345 -45.583 1.00 36.97 262 SER A N 1
ATOM 2011 C CA . SER A 1 262 ? 29.707 8.476 -46.782 1.00 36.97 262 SER A CA 1
ATOM 2012 C C . SER A 1 262 ? 28.913 7.216 -46.399 1.00 36.97 262 SER A C 1
ATOM 2014 O O . SER A 1 262 ? 29.108 6.661 -45.325 1.00 36.97 262 SER A O 1
ATOM 2016 N N . GLU A 1 263 ? 27.815 6.880 -47.078 1.00 35.94 263 GLU A N 1
ATOM 2017 C CA . GLU A 1 263 ? 27.819 6.015 -48.274 1.00 35.94 263 GLU A CA 1
ATOM 2018 C C . GLU A 1 263 ? 28.643 4.728 -48.039 1.00 35.94 263 GLU A C 1
ATOM 2020 O O . GLU A 1 263 ? 29.860 4.788 -47.955 1.00 35.94 263 GLU A O 1
ATOM 2025 N N . GLY A 1 264 ? 28.092 3.518 -47.893 1.00 31.83 264 GLY A N 1
ATOM 2026 C CA . GLY A 1 264 ? 26.750 3.000 -48.187 1.00 31.83 264 GLY A CA 1
ATOM 2027 C C . GLY A 1 264 ? 26.828 1.952 -49.303 1.00 31.83 264 GLY A C 1
ATOM 2028 O O . GLY A 1 264 ? 27.549 2.172 -50.270 1.00 31.83 264 GLY A O 1
ATOM 2029 N N . HIS A 1 265 ? 26.090 0.836 -49.218 1.00 37.94 265 HIS A N 1
ATOM 2030 C CA . HIS A 1 265 ? 25.799 -0.008 -50.391 1.00 37.94 265 HIS A CA 1
ATOM 2031 C C . HIS A 1 265 ? 24.533 -0.865 -50.234 1.00 37.94 265 HIS A C 1
ATOM 2033 O O . HIS A 1 265 ? 24.123 -1.227 -49.133 1.00 37.94 265 HIS A O 1
ATOM 2039 N N . ARG A 1 266 ? 23.896 -1.145 -51.377 1.00 40.25 266 ARG A N 1
ATOM 2040 C CA . ARG A 1 266 ? 22.634 -1.889 -51.529 1.00 40.25 266 ARG A CA 1
ATOM 2041 C C . ARG A 1 266 ? 22.871 -3.389 -51.738 1.00 40.25 266 ARG A C 1
ATOM 2043 O O . ARG A 1 266 ? 23.863 -3.765 -52.351 1.00 40.25 266 ARG A O 1
ATOM 2050 N N . GLY A 1 267 ? 21.839 -4.188 -51.451 1.00 33.69 267 GLY A N 1
ATOM 2051 C CA . GLY A 1 267 ? 21.612 -5.505 -52.069 1.00 33.69 267 GLY A CA 1
ATOM 2052 C C . GLY A 1 267 ? 21.393 -6.626 -51.046 1.00 33.69 267 GLY A C 1
ATOM 2053 O O . GLY A 1 267 ? 22.189 -6.769 -50.133 1.00 33.69 267 GLY A O 1
ATOM 2054 N N . GLY A 1 268 ? 20.345 -7.449 -51.141 1.00 34.38 268 GLY A N 1
ATOM 2055 C CA . GLY A 1 268 ? 19.242 -7.447 -52.108 1.00 34.38 268 GLY A CA 1
ATOM 2056 C C . GLY A 1 268 ? 18.154 -8.469 -51.743 1.00 34.38 268 GLY A C 1
ATOM 2057 O O . GLY A 1 268 ? 18.358 -9.315 -50.880 1.00 34.38 268 GLY A O 1
ATOM 2058 N N . LEU A 1 269 ? 16.988 -8.375 -52.393 1.00 45.62 269 LEU A N 1
ATOM 2059 C CA . LEU A 1 269 ? 15.877 -9.325 -52.229 1.00 45.62 269 LEU A CA 1
ATOM 2060 C C . LEU A 1 269 ? 16.101 -10.658 -52.970 1.00 45.62 269 LEU A C 1
ATOM 2062 O O . LEU A 1 269 ? 16.828 -10.700 -53.965 1.00 45.62 269 LEU A O 1
ATOM 2066 N N . LYS A 1 270 ? 15.266 -11.642 -52.585 1.00 47.72 270 LYS A N 1
ATOM 2067 C CA . LYS A 1 270 ? 14.997 -12.986 -53.153 1.00 47.72 270 LYS A CA 1
ATOM 2068 C C . LYS A 1 270 ? 15.781 -14.112 -52.451 1.00 47.72 270 LYS A C 1
ATOM 2070 O O . LYS A 1 270 ? 16.987 -13.994 -52.292 1.00 47.72 270 LYS A O 1
ATOM 2075 N N . ARG A 1 271 ? 15.158 -15.233 -52.070 1.00 48.00 271 ARG A N 1
ATOM 2076 C CA . ARG A 1 271 ? 13.784 -15.731 -52.329 1.00 48.00 271 ARG A CA 1
ATOM 2077 C C . ARG A 1 271 ? 13.062 -16.076 -51.033 1.00 48.00 271 ARG A C 1
ATOM 2079 O O . ARG A 1 271 ? 13.774 -16.478 -50.093 1.00 48.00 271 ARG A O 1
#

Radius of gyration: 31.43 Å; chains: 1; bounding box: 56×87×95 Å

pLDDT: mean 72.03, std 22.26, range [28.14, 94.81]

Sequence (271 aa):
MDKLIETININQIPFEDIERKMGVPPSAFLNAPDSEDIIDALTTLTNGRSCLTPQVDLGDYNLGFRYARFSLYAKNGRYCFRVHPVRDQEEFVNEFNLDAREIELLYKGEKIIKMADLEQTGQPVECLIQLIPGTNAQVACPRYTIDIPNRIGGQEITHEMKAELTSGAKMTITNKDNVPFDIQIDLVSHNMLKIAENKDRLLRSAGSIGQSQETRGMSSVLGGGKSTKPATSKSKGKGSQAGKNVAAEQASAPSQGQSQQSEGHRGGLKR

Secondary structure (DSSP, 8-state):
----EEE--GGGS-HHHHHHHH---THHHHTSTTHHHHHHHHHEEETTEEPPPPPEE-TTS-SS-SEEEEEEEEETTEEEEEEEEE-SS-----TT---HHHHHHHHTT-EEEEEE-TTSSS--EEEEEEEPTTT--EEEEEGGG-PPPSEETTEE--HHHHHHHHTT--EEEE-TTS-EEEEEE-TTSTTSEEEEE-HHHHHHHHHHTTTSSSS--------------------------------------------------------

Foldseek 3Di:
DPKDWFFADPVQPPQVVCCVPFVDHPCLQCVFPCNVQLNQQARTATVQKGFWGDWGQPCVTPRVAGIWIWMWGDDPNGIDIDIQGQCLDDDQDCQQPDDPVCLVCQVVFFWAWGFADPPPPPHTAIWIKHQDPRRSDIDIDHLVPDDDDQDDLRDGQDPVNSVCQSRQHKDWDAHPVRFIWIWHQDPNDSNSIDIGGPVVVVVVVVVVVPPPDPPDDDDDDDDDDDDDDDDDDDDDDDDDDDDDDDDDDDDDDDDDDDDDDDDDDDDDDDD

Organism: NCBI:txid46503